Protein AF-A2DQ71-F1 (afdb_monomer_lite)

pLDDT: mean 83.54, std 18.52, range [26.84, 98.5]

Organism: Trichomonas vaginalis (strain ATCC PRA-98 / G3) (NCBI:txid412133)

Radius of gyration: 25.98 Å; chains: 1; bounding box: 72×84×63 Å

Structure (mmCIF, N/CA/C/O backbone):
data_AF-A2DQ71-F1
#
_entry.id   AF-A2DQ71-F1
#
loop_
_atom_site.group_PDB
_atom_site.id
_atom_site.type_symbol
_atom_site.label_atom_id
_atom_site.label_alt_id
_atom_site.label_comp_id
_atom_site.label_asym_id
_atom_site.label_entity_id
_atom_site.label_seq_id
_atom_site.pdbx_PDB_ins_code
_atom_site.Cartn_x
_atom_site.Cartn_y
_atom_site.Cartn_z
_atom_site.occupancy
_atom_site.B_iso_or_equiv
_atom_site.auth_seq_id
_atom_site.auth_comp_id
_atom_site.auth_asym_id
_atom_site.auth_atom_id
_atom_site.pdbx_PDB_model_num
ATOM 1 N N . MET A 1 1 ? -46.429 62.645 13.577 1.00 39.12 1 MET A N 1
ATOM 2 C CA . MET A 1 1 ? -45.684 62.298 12.350 1.00 39.12 1 MET A CA 1
ATOM 3 C C . MET A 1 1 ? -44.388 61.619 12.762 1.00 39.12 1 MET A C 1
ATOM 5 O O . MET A 1 1 ? -43.712 62.127 13.643 1.00 39.12 1 MET A O 1
ATOM 9 N N . LEU A 1 2 ? -44.153 60.437 12.190 1.00 33.44 2 LEU A N 1
ATOM 10 C CA . LEU A 1 2 ? -42.982 59.555 12.296 1.00 33.44 2 LEU A CA 1
ATOM 11 C C . LEU A 1 2 ? -41.623 60.270 12.456 1.00 33.44 2 LEU A C 1
ATOM 13 O O . LEU A 1 2 ? -41.351 61.196 11.702 1.00 33.44 2 LEU A O 1
ATOM 17 N N . SER A 1 3 ? -40.714 59.712 13.268 1.00 30.39 3 SER A N 1
ATOM 18 C CA . SER A 1 3 ? -39.587 58.952 12.696 1.00 30.39 3 SER A CA 1
ATOM 19 C C . SER A 1 3 ? -38.833 58.102 13.731 1.00 30.39 3 SER A C 1
ATOM 21 O O . SER A 1 3 ? -38.643 58.492 14.879 1.00 30.39 3 SER A O 1
ATOM 23 N N . PHE A 1 4 ? -38.451 56.911 13.274 1.00 33.91 4 PHE A N 1
ATOM 24 C CA . PHE A 1 4 ? -37.794 55.797 13.958 1.00 33.91 4 PHE A CA 1
ATOM 25 C C . PHE A 1 4 ? -36.283 56.011 14.111 1.00 33.91 4 PHE A C 1
ATOM 27 O O . PHE A 1 4 ? -35.657 56.501 13.180 1.00 33.91 4 PHE A O 1
ATOM 34 N N . LEU A 1 5 ? -35.696 55.485 15.194 1.00 32.56 5 LEU A N 1
ATOM 35 C CA . LEU A 1 5 ? -34.362 54.859 15.217 1.00 32.56 5 LEU A CA 1
ATOM 36 C C . LEU A 1 5 ? -34.284 53.939 16.453 1.00 32.56 5 LEU A C 1
ATOM 38 O O . LEU A 1 5 ? -34.014 54.383 17.566 1.00 32.56 5 LEU A O 1
ATOM 42 N N . LEU A 1 6 ? -34.564 52.644 16.264 1.00 30.80 6 LEU A N 1
ATOM 43 C CA . LEU A 1 6 ? -34.294 51.605 17.262 1.00 30.80 6 LEU A CA 1
ATOM 44 C C . LEU A 1 6 ? -32.839 51.145 17.090 1.00 30.80 6 LEU A C 1
ATOM 46 O O . LEU A 1 6 ? -32.511 50.479 16.111 1.00 30.80 6 LEU A O 1
ATOM 50 N N . SER A 1 7 ? -31.978 51.476 18.050 1.00 29.69 7 SER A N 1
ATOM 51 C CA . SER A 1 7 ? -30.694 50.803 18.256 1.00 29.69 7 SER A CA 1
ATOM 52 C C . SER A 1 7 ? -30.843 49.893 19.470 1.00 29.69 7 SER A C 1
ATOM 54 O O . SER A 1 7 ? -30.770 50.340 20.612 1.00 29.69 7 SER A O 1
ATOM 56 N N . THR A 1 8 ? -31.126 48.612 19.244 1.00 31.38 8 THR A N 1
ATOM 57 C CA . THR A 1 8 ? -31.101 47.603 20.307 1.00 31.38 8 THR A CA 1
ATOM 58 C C . THR A 1 8 ? -29.713 46.983 20.363 1.00 31.38 8 THR A C 1
ATOM 60 O O . THR A 1 8 ? -29.395 46.060 19.613 1.00 31.38 8 THR A O 1
ATOM 63 N N . ALA A 1 9 ? -28.885 47.486 21.277 1.00 29.27 9 ALA A N 1
ATOM 64 C CA . ALA A 1 9 ? -27.722 46.765 21.767 1.00 29.27 9 ALA A CA 1
ATOM 65 C C . ALA A 1 9 ? -28.210 45.511 22.511 1.00 29.27 9 ALA A C 1
ATOM 67 O O . ALA A 1 9 ? -28.751 45.591 23.614 1.00 29.27 9 ALA A O 1
ATOM 68 N N . ILE A 1 10 ? -28.055 44.342 21.890 1.00 32.28 10 ILE A N 1
ATOM 69 C CA . ILE A 1 10 ? -28.324 43.057 22.534 1.00 32.28 10 ILE A CA 1
ATOM 70 C C . ILE A 1 10 ? -27.209 42.798 23.553 1.00 32.28 10 ILE A C 1
ATOM 72 O O . ILE A 1 10 ? -26.048 42.569 23.207 1.00 32.28 10 ILE A O 1
ATOM 76 N N . MET A 1 11 ? -27.596 42.847 24.826 1.00 27.44 11 MET A N 1
ATOM 77 C CA . MET A 1 11 ? -26.843 42.397 25.993 1.00 27.44 11 MET A CA 1
ATOM 78 C C . MET A 1 11 ? -26.294 40.980 25.745 1.00 27.44 11 MET A C 1
ATOM 80 O O . MET A 1 11 ? -27.054 40.049 25.480 1.00 27.44 11 MET A O 1
ATOM 84 N N . ARG A 1 12 ? -24.970 40.795 25.819 1.00 29.67 12 ARG A N 1
ATOM 85 C CA . ARG A 1 12 ? -24.344 39.463 25.764 1.00 29.67 12 ARG A CA 1
ATOM 86 C C . ARG A 1 12 ? -24.552 38.755 27.109 1.00 29.67 12 ARG A C 1
ATOM 88 O O . ARG A 1 12 ? -24.066 39.272 28.113 1.00 29.67 12 ARG A O 1
ATOM 95 N N . PRO A 1 13 ? -25.178 37.567 27.170 1.00 29.80 13 PRO A N 1
ATOM 96 C CA . PRO A 1 13 ? -25.170 36.789 28.396 1.00 29.80 13 PRO A CA 1
ATOM 97 C C . PRO A 1 13 ? -23.795 36.136 28.590 1.00 29.80 13 PRO A C 1
ATOM 99 O O . PRO A 1 13 ? -23.249 35.488 27.691 1.00 29.80 13 PRO A O 1
ATOM 102 N N . HIS A 1 14 ? -23.238 36.318 29.787 1.00 26.84 14 HIS A N 1
ATOM 103 C CA . HIS A 1 14 ? -22.041 35.637 30.273 1.00 26.84 14 HIS A CA 1
ATOM 104 C C . HIS A 1 14 ? -22.190 34.114 30.132 1.00 26.84 14 HIS A C 1
ATOM 106 O O . HIS A 1 14 ? -23.083 33.505 30.725 1.00 26.84 14 HIS A O 1
ATOM 112 N N . ARG A 1 15 ? -21.292 33.477 29.368 1.00 33.84 15 ARG A N 1
ATOM 113 C CA . ARG A 1 15 ? -21.208 32.013 29.301 1.00 33.84 15 ARG A CA 1
ATOM 114 C C . ARG A 1 15 ? -20.624 31.481 30.608 1.00 33.84 15 ARG A C 1
ATOM 116 O O . ARG A 1 15 ? -19.415 31.511 30.811 1.00 33.84 15 ARG A O 1
ATOM 123 N N . ARG A 1 16 ? -21.495 30.956 31.470 1.00 29.17 16 ARG A N 1
ATOM 124 C CA . ARG A 1 16 ? -21.123 29.962 32.483 1.00 29.17 16 ARG A CA 1
ATOM 125 C C . ARG A 1 16 ? -20.495 28.753 31.781 1.00 29.17 16 ARG A C 1
ATOM 127 O O . ARG A 1 16 ? -20.950 28.367 30.702 1.00 29.17 16 ARG A O 1
ATOM 134 N N . HIS A 1 17 ? -19.464 28.170 32.393 1.00 32.03 17 HIS A N 1
ATOM 135 C CA . HIS A 1 17 ? -18.800 26.936 31.964 1.00 32.03 17 HIS A CA 1
ATOM 136 C C . HIS A 1 17 ? -19.759 25.741 32.069 1.00 32.03 17 HIS A C 1
ATOM 138 O O . HIS A 1 17 ? -19.654 24.903 32.958 1.00 32.03 17 HIS A O 1
ATOM 144 N N . HIS A 1 18 ? -20.733 25.673 31.169 1.00 31.20 18 HIS A N 1
ATOM 145 C CA . HIS A 1 18 ? -21.516 24.469 30.970 1.00 31.20 18 HIS A CA 1
ATOM 146 C C . HIS A 1 18 ? -20.659 23.499 30.164 1.00 31.20 18 HIS A C 1
ATOM 148 O O . HIS A 1 18 ? -20.299 23.782 29.018 1.00 31.20 18 HIS A O 1
ATOM 154 N N . TYR A 1 19 ? -20.339 22.357 30.773 1.00 33.22 19 TYR A N 1
ATOM 155 C CA . TYR A 1 19 ? -19.978 21.149 30.046 1.00 33.22 19 TYR A CA 1
ATOM 156 C C . TYR A 1 19 ? -21.095 20.914 29.027 1.00 33.22 19 TYR A C 1
ATOM 158 O O . TYR A 1 19 ? -22.205 20.525 29.390 1.00 33.22 19 TYR A O 1
ATOM 166 N N . ARG A 1 20 ? -20.847 21.250 27.757 1.00 38.09 20 ARG A N 1
ATOM 167 C CA . ARG A 1 20 ? -21.748 20.861 26.677 1.00 38.09 20 ARG A CA 1
ATOM 168 C C . ARG A 1 20 ? -21.654 19.346 26.594 1.00 38.09 20 ARG A C 1
ATOM 170 O O . ARG A 1 20 ? -20.679 18.822 26.069 1.00 38.09 20 ARG A O 1
ATOM 177 N N . VAL A 1 21 ? -22.650 18.661 27.144 1.00 33.59 21 VAL A N 1
ATOM 178 C CA . VAL A 1 21 ? -22.962 17.295 26.737 1.00 33.59 21 VAL A CA 1
ATOM 179 C C . VAL A 1 21 ? -23.299 17.409 25.254 1.00 33.59 21 VAL A C 1
ATOM 181 O O . VAL A 1 21 ? -24.280 18.054 24.882 1.00 33.59 21 VAL A O 1
ATOM 184 N N . PHE A 1 22 ? -22.387 16.942 24.404 1.00 44.88 22 PHE A N 1
ATOM 185 C CA . PHE A 1 22 ? -22.613 16.933 22.966 1.00 44.88 22 PHE A CA 1
ATOM 186 C C . PHE A 1 22 ? -23.709 15.898 22.697 1.00 44.88 22 PHE A C 1
ATOM 188 O O . PHE A 1 22 ? -23.613 14.798 23.243 1.00 44.88 22 PHE A O 1
ATOM 195 N N . PRO A 1 23 ? -24.752 16.232 21.917 1.00 40.78 23 PRO A N 1
ATOM 196 C CA . PRO A 1 23 ? -25.691 15.225 21.462 1.00 40.78 23 PRO A CA 1
ATOM 197 C C . PRO A 1 23 ? -24.882 14.201 20.671 1.00 40.78 23 PRO A C 1
ATOM 199 O O . PRO A 1 23 ? -24.197 14.581 19.726 1.00 40.78 23 PRO A O 1
ATOM 202 N N . GLU A 1 24 ? -24.903 12.971 21.180 1.00 45.59 24 GLU A N 1
ATOM 203 C CA . GLU A 1 24 ? -24.586 11.697 20.539 1.00 45.59 24 GLU A CA 1
ATOM 204 C C . GLU A 1 24 ? -23.447 11.757 19.519 1.00 45.59 24 GLU A C 1
ATOM 206 O O . GLU A 1 24 ? -23.593 12.255 18.408 1.00 45.59 24 GLU A O 1
ATOM 211 N N . ALA A 1 25 ? -22.296 11.186 19.872 1.00 53.69 25 ALA A N 1
ATOM 212 C CA . ALA A 1 25 ? -21.174 11.018 18.958 1.00 53.69 25 ALA A CA 1
ATOM 213 C C . ALA A 1 25 ? -21.481 9.999 17.839 1.00 53.69 25 ALA A C 1
ATOM 215 O O . ALA A 1 25 ? -20.686 9.097 17.653 1.00 53.69 25 ALA A O 1
ATOM 216 N N . ASN A 1 26 ? -22.624 10.088 17.142 1.00 60.91 26 ASN A N 1
ATOM 217 C CA . ASN A 1 26 ? -23.024 9.395 15.908 1.00 60.91 26 ASN A CA 1
ATOM 218 C C . ASN A 1 26 ? -22.342 8.027 15.663 1.00 60.91 26 ASN A C 1
ATOM 220 O O . ASN A 1 26 ? -21.722 7.817 14.619 1.00 60.91 26 ASN A O 1
ATOM 224 N N . GLY A 1 27 ? -22.393 7.112 16.640 1.00 64.75 27 GLY A N 1
ATOM 225 C CA . GLY A 1 27 ? -21.776 5.777 16.554 1.00 64.75 27 GLY A CA 1
ATOM 226 C C . GLY A 1 27 ? -20.236 5.729 16.478 1.00 64.75 27 GLY A C 1
ATOM 227 O O . GLY A 1 27 ? -19.677 4.668 16.209 1.00 64.75 27 GLY A O 1
ATOM 228 N N . ALA A 1 28 ? -19.539 6.841 16.706 1.00 74.81 28 ALA A N 1
ATOM 229 C CA . ALA A 1 28 ? -18.086 6.943 16.700 1.00 74.81 28 ALA A CA 1
ATOM 230 C C . ALA A 1 28 ? -17.446 6.085 17.789 1.00 74.81 28 ALA A C 1
ATOM 232 O O . ALA A 1 28 ? -17.955 5.950 18.902 1.00 74.81 28 ALA A O 1
ATOM 233 N N . SER A 1 29 ? -16.259 5.573 17.484 1.00 78.25 29 SER A N 1
ATOM 234 C CA . SER A 1 29 ? -15.394 4.929 18.466 1.00 78.25 29 SER A CA 1
ATOM 235 C C . SER A 1 29 ? -14.025 5.603 18.511 1.00 78.25 29 SER A C 1
ATOM 237 O O . SER A 1 29 ? -13.548 6.166 17.528 1.00 78.25 29 SER A O 1
ATOM 239 N N . ALA A 1 30 ? -13.384 5.551 19.669 1.00 84.19 30 ALA A N 1
ATOM 240 C CA . ALA A 1 30 ? -11.994 5.929 19.837 1.00 84.19 30 ALA A CA 1
ATOM 241 C C . ALA A 1 30 ? -11.146 4.673 19.667 1.00 84.19 30 ALA A C 1
ATOM 243 O O . ALA A 1 30 ? -11.281 3.742 20.459 1.00 84.19 30 ALA A O 1
ATOM 244 N N . VAL A 1 31 ? -10.293 4.632 18.641 1.00 77.31 31 VAL A N 1
ATOM 245 C CA . VAL A 1 31 ? -9.343 3.526 18.437 1.00 77.31 31 VAL A CA 1
ATOM 246 C C . VAL A 1 31 ? -7.994 3.899 19.024 1.00 77.31 31 VAL A C 1
ATOM 248 O O . VAL A 1 31 ? -7.440 4.941 18.675 1.00 77.31 31 VAL A O 1
ATOM 251 N N . CYS A 1 32 ? -7.445 3.030 19.868 1.00 75.69 32 CYS A N 1
ATOM 252 C CA . CYS A 1 32 ? -6.123 3.211 20.454 1.00 75.69 32 CYS A CA 1
ATOM 253 C C . CYS A 1 32 ? -5.020 3.204 19.386 1.00 75.69 32 CYS A C 1
ATOM 255 O O . CYS A 1 32 ? -4.922 2.274 18.582 1.00 75.69 32 CYS A O 1
ATOM 257 N N . THR A 1 33 ? -4.166 4.227 19.405 1.00 72.56 33 THR A N 1
ATOM 258 C CA . THR A 1 33 ? -2.992 4.366 18.525 1.00 72.56 33 THR A CA 1
ATOM 259 C C . THR A 1 33 ? -1.668 4.158 19.265 1.00 72.56 33 THR A C 1
ATOM 261 O O . THR A 1 33 ? -0.629 4.009 18.628 1.00 72.56 33 THR A O 1
ATOM 264 N N . SER A 1 34 ? -1.695 4.103 20.600 1.00 79.19 34 SER A N 1
ATOM 265 C CA . SER A 1 34 ? -0.529 3.823 21.444 1.00 79.19 34 SER A CA 1
ATOM 266 C C . SER A 1 34 ? -0.155 2.340 21.397 1.00 79.19 34 SER A C 1
ATOM 268 O O . SER A 1 34 ? -0.978 1.481 21.716 1.00 79.19 34 SER A O 1
ATOM 270 N N . SER A 1 35 ? 1.100 2.025 21.062 1.00 68.50 35 SER A N 1
ATOM 271 C CA . SER A 1 35 ? 1.617 0.646 21.042 1.00 68.50 35 SER A CA 1
ATOM 272 C C . SER A 1 35 ? 1.559 -0.039 22.411 1.00 68.50 35 SER A C 1
ATOM 274 O O . SER A 1 35 ? 1.432 -1.256 22.483 1.00 68.50 35 SER A O 1
ATOM 276 N N . ASN A 1 36 ? 1.608 0.743 23.493 1.00 81.25 36 ASN A N 1
ATOM 277 C CA . ASN A 1 36 ? 1.550 0.252 24.872 1.00 81.25 36 ASN A CA 1
ATOM 278 C C . ASN A 1 36 ? 0.113 0.197 25.420 1.00 81.25 36 ASN A C 1
ATOM 280 O O . ASN A 1 36 ? -0.088 -0.052 26.607 1.00 81.25 36 ASN A O 1
ATOM 284 N N . GLY A 1 37 ? -0.887 0.467 24.576 1.00 79.06 37 GLY A N 1
ATOM 285 C CA . GLY A 1 37 ? -2.259 0.683 25.009 1.00 79.06 37 GLY A CA 1
ATOM 286 C C . GLY A 1 37 ? -2.463 2.043 25.681 1.00 79.06 37 GLY A C 1
ATOM 287 O O . GLY A 1 37 ? -1.555 2.878 25.768 1.00 79.06 37 GLY A O 1
ATOM 288 N N . ILE A 1 38 ? -3.692 2.280 26.129 1.00 93.31 38 ILE A N 1
ATOM 289 C CA . ILE A 1 38 ? -4.101 3.499 26.825 1.00 93.31 38 ILE A CA 1
ATOM 290 C C . ILE A 1 38 ? -5.036 3.158 27.986 1.00 93.31 38 ILE A C 1
ATOM 292 O O . ILE A 1 38 ? -5.916 2.304 27.870 1.00 93.31 38 ILE A O 1
ATOM 296 N N . ASN A 1 39 ? -4.864 3.862 29.103 1.00 96.56 39 ASN A N 1
ATOM 297 C CA . ASN A 1 39 ? -5.755 3.759 30.251 1.00 96.56 39 ASN A CA 1
ATOM 298 C C . ASN A 1 39 ? -7.104 4.434 29.971 1.00 96.56 39 ASN A C 1
ATOM 300 O O . ASN A 1 39 ? -7.155 5.564 29.479 1.00 96.56 39 ASN A O 1
ATOM 304 N N . ILE A 1 40 ? -8.179 3.771 30.388 1.00 96.38 40 ILE A N 1
ATOM 305 C CA . ILE A 1 40 ? -9.513 4.348 30.535 1.00 96.38 40 ILE A CA 1
ATOM 306 C C . ILE A 1 40 ? -9.666 4.781 31.991 1.00 96.38 40 ILE A C 1
ATOM 308 O O . ILE A 1 40 ? -9.522 3.970 32.907 1.00 96.38 40 ILE A O 1
ATOM 312 N N . ARG A 1 41 ? -9.924 6.067 32.220 1.00 98.00 41 ARG A N 1
ATOM 313 C CA . ARG A 1 41 ? -9.985 6.679 33.556 1.00 98.00 41 ARG A CA 1
ATOM 314 C C . ARG A 1 41 ? -11.407 7.048 33.953 1.00 98.00 41 ARG A C 1
ATOM 316 O O . ARG A 1 41 ? -12.257 7.234 33.092 1.00 98.00 41 ARG A O 1
ATOM 323 N N . ASN A 1 42 ? -11.661 7.202 35.249 1.00 95.88 42 ASN A N 1
ATOM 324 C CA . ASN A 1 42 ? -12.967 7.616 35.780 1.00 95.88 42 ASN A CA 1
ATOM 325 C C . ASN A 1 42 ? -13.203 9.141 35.762 1.00 95.88 42 ASN A C 1
ATOM 327 O O . ASN A 1 42 ? -14.226 9.613 36.249 1.00 95.88 42 ASN A O 1
ATOM 331 N N . GLY A 1 43 ? -12.276 9.909 35.185 1.00 95.25 43 GLY A N 1
ATOM 332 C CA . GLY A 1 43 ? -12.404 11.345 34.953 1.00 95.25 43 GLY A CA 1
ATOM 333 C C . GLY A 1 43 ? -11.356 11.855 33.952 1.00 95.25 43 GLY A C 1
ATOM 334 O O . GLY A 1 43 ? -10.382 11.145 33.680 1.00 95.25 43 GLY A O 1
ATOM 335 N N . PRO A 1 44 ? -11.542 13.064 33.390 1.00 95.62 44 PRO A N 1
ATOM 336 C CA . PRO A 1 44 ? -10.694 13.640 32.345 1.00 95.62 44 PRO A CA 1
ATOM 337 C C . PRO A 1 44 ? -9.402 14.264 32.913 1.00 95.62 44 PRO A C 1
ATOM 339 O O . PRO A 1 44 ? -9.110 15.441 32.704 1.00 95.62 44 PRO A O 1
ATOM 342 N N . SER A 1 45 ? -8.627 13.482 33.666 1.00 94.88 45 SER A N 1
ATOM 343 C CA . SER A 1 45 ? -7.310 13.868 34.188 1.00 94.88 45 SER A CA 1
ATOM 344 C C . SER A 1 45 ? -6.410 12.649 34.360 1.00 94.88 45 SER A C 1
ATOM 346 O O . SER A 1 45 ? -6.868 11.545 34.655 1.00 94.88 45 SER A O 1
ATOM 348 N N . THR A 1 46 ? -5.096 12.843 34.261 1.00 91.94 46 THR A N 1
ATOM 349 C CA . THR A 1 46 ? -4.103 11.803 34.568 1.00 91.94 46 THR A CA 1
ATOM 350 C C . THR A 1 46 ? -4.076 11.420 36.049 1.00 91.94 46 THR A C 1
ATOM 352 O O . THR A 1 46 ? -3.612 10.327 36.374 1.00 91.94 46 THR A O 1
ATOM 355 N N . SER A 1 47 ? -4.608 12.272 36.930 1.00 94.25 47 SER A N 1
ATOM 356 C CA . SER A 1 47 ? -4.759 12.006 38.365 1.00 94.25 47 SER A CA 1
ATOM 357 C C . SER A 1 47 ? -6.011 11.196 38.721 1.00 94.25 47 SER A C 1
ATOM 359 O O . SER A 1 47 ? -6.114 10.701 39.840 1.00 94.25 47 SER A O 1
ATOM 361 N N . ASN A 1 48 ? -6.964 11.040 37.796 1.00 95.94 48 ASN A N 1
ATOM 362 C CA . ASN A 1 48 ? -8.163 10.238 38.025 1.00 95.94 48 ASN A CA 1
ATOM 363 C C . ASN A 1 48 ? -7.851 8.733 38.043 1.00 95.94 48 ASN A C 1
ATOM 365 O O . ASN A 1 48 ? -6.926 8.261 37.373 1.00 95.94 48 ASN A O 1
ATOM 369 N N . GLY A 1 49 ? -8.665 7.976 38.783 1.00 95.00 49 GLY A N 1
ATOM 370 C CA . GLY A 1 49 ? -8.531 6.526 38.918 1.00 95.00 49 GLY A CA 1
ATOM 371 C C . GLY A 1 49 ? -8.675 5.797 37.582 1.00 95.00 49 GLY A C 1
ATOM 372 O O . GLY A 1 49 ? -9.369 6.261 36.676 1.00 95.00 49 GLY A O 1
ATOM 373 N N . ILE A 1 50 ? -8.008 4.651 37.455 1.00 97.06 50 ILE A N 1
ATOM 374 C CA . ILE A 1 50 ? -8.015 3.819 36.247 1.00 97.06 50 ILE A CA 1
ATOM 375 C C . ILE A 1 50 ? -9.159 2.803 36.354 1.00 97.06 50 ILE A C 1
ATOM 377 O O . ILE A 1 50 ? -9.209 2.032 37.307 1.00 97.06 50 ILE A O 1
ATOM 381 N N . LEU A 1 51 ? -10.065 2.806 35.376 1.00 90.06 51 LEU A N 1
ATOM 382 C CA . LEU A 1 51 ? -11.143 1.818 35.221 1.00 90.06 51 LEU A CA 1
ATOM 383 C C . LEU A 1 51 ? -10.676 0.573 34.456 1.00 90.06 51 LEU A C 1
ATOM 385 O O . LEU A 1 51 ? -11.242 -0.506 34.600 1.00 90.06 51 LEU A O 1
ATOM 389 N N . GLY A 1 52 ? -9.661 0.731 33.609 1.00 92.81 52 GLY A N 1
ATOM 390 C CA . GLY A 1 52 ? -9.079 -0.333 32.801 1.00 92.81 52 GLY A CA 1
ATOM 391 C C . GLY A 1 52 ? -8.153 0.233 31.734 1.00 92.81 52 GLY A C 1
ATOM 392 O O . GLY A 1 52 ? -7.746 1.394 31.806 1.00 92.81 52 GLY A O 1
ATOM 393 N N . ALA A 1 53 ? -7.839 -0.571 30.726 1.00 90.75 53 ALA A N 1
ATOM 394 C CA . ALA A 1 53 ? -7.031 -0.153 29.592 1.00 90.75 53 ALA A CA 1
ATOM 395 C C . ALA A 1 53 ? -7.503 -0.845 28.314 1.00 90.75 53 ALA A C 1
ATOM 397 O O . ALA A 1 53 ? -8.048 -1.948 28.358 1.00 90.75 53 ALA A O 1
ATOM 398 N N . ILE A 1 54 ? -7.260 -0.201 27.178 1.00 75.12 54 ILE A N 1
ATOM 399 C CA . ILE A 1 54 ? -7.445 -0.797 25.855 1.00 75.12 54 ILE A CA 1
ATOM 400 C C . ILE A 1 54 ? -6.090 -0.888 25.155 1.00 75.12 54 ILE A C 1
ATOM 402 O O . ILE A 1 54 ? -5.270 0.026 25.249 1.00 75.12 54 ILE A O 1
ATOM 406 N N . GLY A 1 55 ? -5.839 -2.014 24.488 1.00 64.75 55 GLY A N 1
ATOM 407 C CA . GLY A 1 55 ? -4.617 -2.233 23.714 1.00 64.75 55 GLY A CA 1
ATOM 408 C C . GLY A 1 55 ? -4.641 -1.508 22.368 1.00 64.75 55 GLY A C 1
ATOM 409 O O . GLY A 1 55 ? -5.693 -1.049 21.921 1.00 64.75 55 GLY A O 1
ATOM 410 N N . TYR A 1 56 ? -3.488 -1.442 21.700 1.00 68.94 56 TYR A N 1
ATOM 411 C CA . TYR A 1 56 ? -3.373 -0.898 20.344 1.00 68.94 56 TYR A CA 1
ATOM 412 C C . TYR A 1 56 ? -4.431 -1.495 19.401 1.00 68.94 56 TYR A C 1
ATOM 414 O O . TYR A 1 56 ? -4.629 -2.710 19.362 1.00 68.94 56 TYR A O 1
ATOM 422 N N . GLY A 1 57 ? -5.114 -0.642 18.636 1.00 53.38 57 GLY A N 1
ATOM 423 C CA . GLY A 1 57 ? -6.143 -1.052 17.680 1.00 53.38 57 GLY A CA 1
ATOM 424 C C . GLY A 1 57 ? -7.498 -1.427 18.292 1.00 53.38 57 GLY A C 1
ATOM 425 O O . GLY A 1 57 ? -8.484 -1.452 17.557 1.00 53.38 57 GLY A O 1
ATOM 426 N N . ALA A 1 58 ? -7.589 -1.658 19.606 1.00 57.19 58 ALA A N 1
ATOM 427 C CA . ALA A 1 58 ? -8.873 -1.822 20.280 1.00 57.19 58 ALA A CA 1
ATOM 428 C C . ALA A 1 58 ? -9.638 -0.491 20.307 1.00 57.19 58 ALA A C 1
ATOM 430 O O . ALA A 1 58 ? -9.037 0.591 20.307 1.00 57.19 58 ALA A O 1
ATOM 431 N N . CYS A 1 59 ? -10.967 -0.576 20.333 1.00 73.69 59 CYS A N 1
ATOM 432 C CA . CYS A 1 59 ? -11.837 0.587 20.271 1.00 73.69 59 CYS A CA 1
ATOM 433 C C . CYS A 1 59 ? -12.880 0.613 21.384 1.00 73.69 59 CYS A C 1
ATOM 435 O O . CYS A 1 59 ? -13.312 -0.429 21.875 1.00 73.69 59 CYS A O 1
ATOM 437 N N . VAL A 1 60 ? -13.306 1.820 21.745 1.00 78.94 60 VAL A N 1
ATOM 438 C CA . VAL A 1 60 ? -14.395 2.066 22.698 1.00 78.94 60 VAL A CA 1
ATOM 439 C C . VAL A 1 60 ? -15.363 3.101 22.126 1.00 78.94 60 VAL A C 1
ATOM 441 O O . VAL A 1 60 ? -14.893 4.074 21.530 1.00 78.94 60 VAL A O 1
ATOM 444 N N . PRO A 1 61 ? -16.688 2.938 22.293 1.00 81.06 61 PRO A N 1
ATOM 445 C CA . PRO A 1 61 ? -17.660 3.922 21.830 1.00 81.06 61 PRO A CA 1
ATOM 446 C C . PRO A 1 61 ? -17.415 5.285 22.470 1.00 81.06 61 PRO A C 1
ATOM 448 O O . PRO A 1 61 ? -17.277 5.379 23.691 1.00 81.06 61 PRO A O 1
ATOM 451 N N . VAL A 1 62 ? -17.384 6.341 21.663 1.00 86.12 62 VAL A N 1
ATOM 452 C CA . VAL A 1 62 ? -17.327 7.721 22.151 1.00 86.12 62 VAL A CA 1
ATOM 453 C C . VAL A 1 62 ? -18.739 8.148 22.524 1.00 86.12 62 VAL A C 1
ATOM 455 O O . VAL A 1 62 ? -19.692 7.900 21.793 1.00 86.12 62 VAL A O 1
ATOM 458 N N . THR A 1 63 ? -18.881 8.796 23.672 1.00 83.19 63 THR A N 1
ATOM 459 C CA . THR A 1 63 ? -20.162 9.318 24.171 1.00 83.19 63 THR A CA 1
ATOM 460 C C . THR A 1 63 ? -20.128 10.826 24.398 1.00 83.19 63 THR A C 1
ATOM 462 O O . THR A 1 63 ? -21.172 11.446 24.573 1.00 83.19 63 THR A O 1
ATOM 465 N N . GLY A 1 64 ? -18.944 11.443 24.350 1.00 87.12 64 GLY A N 1
ATOM 466 C CA . GLY A 1 64 ? -18.776 12.880 24.529 1.00 87.12 64 GLY A CA 1
ATOM 467 C C . GLY A 1 64 ? -17.309 13.287 24.617 1.00 87.12 64 GLY A C 1
ATOM 468 O O . GLY A 1 64 ? -16.410 12.534 24.245 1.00 87.12 64 GLY A O 1
ATOM 469 N N . ARG A 1 65 ? -17.051 14.488 25.138 1.00 89.44 65 ARG A N 1
ATOM 470 C CA . ARG A 1 65 ? -15.696 14.998 25.395 1.00 89.44 65 ARG A CA 1
ATOM 471 C C . ARG A 1 65 ? -15.669 15.936 26.593 1.00 89.44 65 ARG A C 1
ATOM 473 O O . ARG A 1 65 ? -16.668 16.582 26.908 1.00 89.44 65 ARG A O 1
ATOM 480 N N . SER A 1 66 ? -14.502 16.062 27.208 1.00 90.69 66 SER A N 1
ATOM 481 C CA . SER A 1 66 ? -14.229 17.033 28.260 1.00 90.69 66 SER A CA 1
ATOM 482 C C . SER A 1 66 ? -12.788 17.522 28.154 1.00 90.69 66 SER A C 1
ATOM 484 O O . SER A 1 66 ? -11.851 16.746 28.322 1.00 90.69 66 SER A O 1
ATOM 486 N N . GLY A 1 67 ? -12.613 18.808 27.836 1.00 90.06 67 GLY A N 1
ATOM 487 C CA . GLY A 1 67 ? -11.295 19.354 27.509 1.00 90.06 67 GLY A CA 1
ATOM 488 C C . GLY A 1 67 ? -10.638 18.540 26.394 1.00 90.06 67 GLY A C 1
ATOM 489 O O . GLY A 1 67 ? -11.244 18.318 25.345 1.00 90.06 67 GLY A O 1
ATOM 490 N N . ASP A 1 68 ? -9.439 18.040 26.673 1.00 94.12 68 ASP A N 1
ATOM 491 C CA . ASP A 1 68 ? -8.622 17.274 25.726 1.00 94.12 68 ASP A CA 1
ATOM 492 C C . ASP A 1 68 ? -8.864 15.750 25.823 1.00 94.12 68 ASP A C 1
ATOM 494 O O . ASP A 1 68 ? -8.089 14.943 25.299 1.00 94.12 68 ASP A O 1
ATOM 498 N N . TRP A 1 69 ? -9.934 15.340 26.513 1.00 95.25 69 TRP A N 1
ATOM 499 C CA . TRP A 1 69 ? -10.298 13.944 26.754 1.00 95.25 69 TRP A CA 1
ATOM 500 C C . TRP A 1 69 ? -11.581 13.567 26.025 1.00 95.25 69 TRP A C 1
ATOM 502 O O . TRP A 1 69 ? -12.561 14.318 26.021 1.00 95.25 69 TRP A O 1
ATOM 512 N N . TRP A 1 70 ? -11.606 12.355 25.482 1.00 94.75 70 TRP A N 1
ATOM 513 C CA . TRP A 1 70 ? -12.832 11.726 25.010 1.00 94.75 70 TRP A CA 1
ATOM 514 C C . TRP A 1 70 ? -13.539 11.049 26.174 1.00 94.75 70 TRP A C 1
ATOM 516 O O . TRP A 1 70 ? -12.916 10.315 26.939 1.00 94.75 70 TRP A O 1
ATOM 526 N N . GLN A 1 71 ? -14.840 11.291 26.294 1.00 94.12 71 GLN A N 1
ATOM 527 C CA . GLN A 1 71 ? -15.722 10.498 27.139 1.00 94.12 71 GLN A CA 1
ATOM 528 C C . GLN A 1 71 ? -16.155 9.271 26.333 1.00 94.12 71 GLN A C 1
ATOM 530 O O . GLN A 1 71 ? -16.534 9.398 2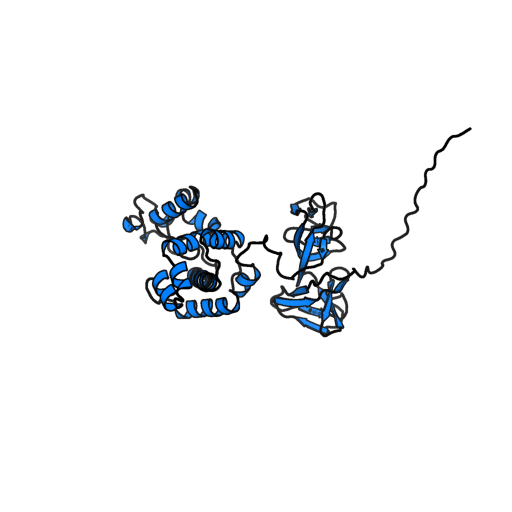5.165 1.00 94.12 71 GLN A O 1
ATOM 535 N N . VAL A 1 72 ? -16.069 8.090 26.936 1.00 91.31 72 VAL A N 1
ATOM 536 C CA . VAL A 1 72 ? -16.291 6.801 26.274 1.00 91.31 72 VAL A CA 1
ATOM 537 C C . VAL A 1 72 ? -17.185 5.892 27.113 1.00 91.31 72 VAL A C 1
ATOM 539 O O . VAL A 1 72 ? -17.252 6.032 28.335 1.00 91.31 72 VAL A O 1
ATOM 542 N N . SER A 1 73 ? -17.855 4.939 26.469 1.00 84.88 73 SER A N 1
ATOM 543 C CA . SER A 1 73 ? -18.508 3.822 27.156 1.00 84.88 73 SER A CA 1
ATOM 544 C C . SER A 1 73 ? -17.521 2.664 27.292 1.00 84.88 73 SER A C 1
ATOM 546 O O . SER A 1 73 ? -17.018 2.150 26.294 1.00 84.88 73 SER A O 1
ATOM 548 N N . TYR A 1 74 ? -17.220 2.256 28.521 1.00 84.50 74 TYR A N 1
ATOM 549 C CA . TYR A 1 74 ? -16.298 1.160 28.811 1.00 84.50 74 TYR A CA 1
ATOM 550 C C . TYR A 1 74 ? -16.922 0.234 29.852 1.00 84.50 74 TYR A C 1
ATOM 552 O O . TYR A 1 74 ? -17.212 0.660 30.968 1.00 84.50 74 TYR A O 1
ATOM 560 N N . ASN A 1 75 ? -17.170 -1.025 29.475 1.00 81.62 75 ASN A N 1
ATOM 561 C CA . ASN A 1 75 ? -17.844 -2.025 30.316 1.00 81.62 75 ASN A CA 1
ATOM 562 C C . ASN A 1 75 ? -19.163 -1.519 30.939 1.00 81.62 75 ASN A C 1
ATOM 564 O O . ASN A 1 75 ? -19.450 -1.770 32.107 1.00 81.62 75 ASN A O 1
ATOM 568 N N . GLY A 1 76 ? -19.950 -0.758 30.170 1.00 79.88 76 GLY A N 1
ATOM 569 C CA . GLY A 1 76 ? -21.225 -0.189 30.621 1.00 79.88 76 GLY A CA 1
ATOM 570 C C . GLY A 1 76 ? -21.107 1.036 31.539 1.00 79.88 76 GLY A C 1
ATOM 571 O O . GLY A 1 76 ? -22.131 1.553 31.976 1.00 79.88 76 GLY A O 1
ATOM 572 N N . GLN A 1 77 ? -19.895 1.526 31.817 1.00 87.56 77 GLN A N 1
ATOM 573 C CA . GLN A 1 77 ? -19.650 2.727 32.620 1.00 87.56 77 GLN A CA 1
ATOM 574 C C . GLN A 1 77 ? -19.088 3.872 31.771 1.00 87.56 77 GLN A C 1
ATOM 576 O O . GLN A 1 77 ? -18.511 3.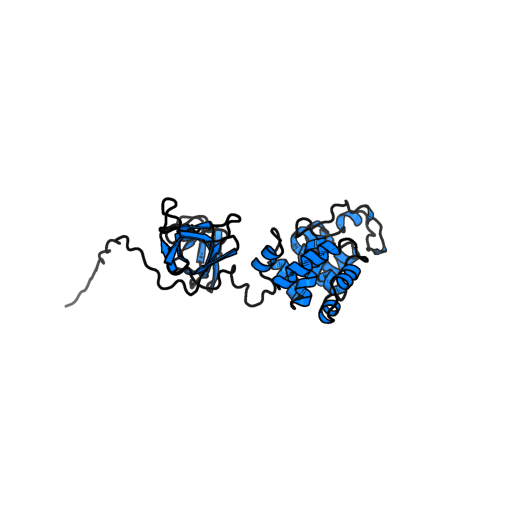664 30.702 1.00 87.56 77 GLN A O 1
ATOM 581 N N . THR A 1 78 ? -19.226 5.098 32.279 1.00 92.88 78 THR A N 1
ATOM 582 C CA . THR A 1 78 ? -18.572 6.277 31.701 1.00 92.88 78 THR A CA 1
ATOM 583 C C . THR A 1 78 ? -17.084 6.262 32.041 1.00 92.88 78 THR A C 1
ATOM 585 O O . THR A 1 78 ? -16.711 6.356 33.210 1.00 92.88 78 THR A O 1
ATOM 588 N N . GLY A 1 79 ? -16.241 6.200 31.013 1.00 95.62 79 GLY A N 1
ATOM 589 C CA . GLY A 1 79 ? -14.794 6.347 31.115 1.00 95.62 79 GLY A CA 1
ATOM 590 C C . GLY A 1 79 ? -14.271 7.537 30.315 1.00 95.62 79 GLY A C 1
ATOM 591 O O . GLY A 1 79 ? -14.999 8.160 29.544 1.00 95.62 79 GLY A O 1
ATOM 592 N N . TYR A 1 80 ? -12.986 7.837 30.488 1.00 97.06 80 TYR A N 1
ATOM 593 C CA . TYR A 1 80 ? -12.289 8.914 29.794 1.00 97.06 80 TYR A CA 1
ATOM 594 C C . TYR A 1 80 ? -10.939 8.440 29.271 1.00 97.06 80 TYR A C 1
ATOM 596 O O . TYR A 1 80 ? -10.176 7.798 29.996 1.00 97.06 80 TYR A O 1
ATOM 604 N N . CYS A 1 81 ? -10.626 8.777 28.023 1.00 95.88 81 CYS A N 1
ATOM 605 C CA . CYS A 1 81 ? -9.358 8.447 27.384 1.00 95.88 81 CYS A CA 1
ATOM 606 C C . CYS A 1 81 ? -8.738 9.711 26.758 1.00 95.88 81 CYS A C 1
ATOM 608 O O . CYS A 1 81 ? -9.450 10.589 26.263 1.00 95.88 81 CYS A O 1
ATOM 610 N N . TYR A 1 82 ? -7.416 9.866 26.864 1.00 96.25 82 TYR A N 1
ATOM 611 C CA . TYR A 1 82 ? -6.744 11.093 26.426 1.00 96.25 82 TYR A CA 1
ATOM 612 C C . TYR A 1 82 ? -6.647 11.140 24.899 1.00 96.25 82 TYR A C 1
ATOM 614 O O . TYR A 1 82 ? -6.242 10.151 24.282 1.00 96.25 82 TYR A O 1
ATOM 622 N N . SER A 1 83 ? -7.018 12.274 24.294 1.00 92.69 83 SER A N 1
ATOM 623 C CA . SER A 1 83 ? -7.214 12.358 22.840 1.00 92.69 83 SER A CA 1
ATOM 624 C C . SER A 1 83 ? -5.966 12.041 22.018 1.00 92.69 83 SER A C 1
ATOM 626 O O . SER A 1 83 ? -6.109 11.428 20.970 1.00 92.69 83 SER A O 1
ATOM 628 N N . GLU A 1 84 ? -4.762 12.360 22.507 1.00 92.94 84 GLU A N 1
ATOM 629 C CA . GLU A 1 84 ? -3.508 12.148 21.760 1.00 92.94 84 GLU A CA 1
ATOM 630 C C . GLU A 1 84 ? -3.144 10.676 21.505 1.00 92.94 84 GLU A C 1
ATOM 632 O O . GLU A 1 84 ? -2.332 10.378 20.629 1.00 92.94 84 GLU A O 1
ATOM 637 N N . TYR A 1 85 ? -3.738 9.747 22.254 1.00 90.00 85 TYR A N 1
ATOM 638 C CA . TYR A 1 85 ? -3.439 8.311 22.174 1.00 90.00 85 TYR A CA 1
ATOM 639 C C . TYR A 1 85 ? -4.554 7.501 21.506 1.00 90.00 85 TYR A C 1
ATOM 641 O O . TYR A 1 85 ? -4.539 6.263 21.527 1.00 90.00 85 TYR A O 1
ATOM 649 N N . VAL A 1 86 ? -5.534 8.193 20.929 1.00 88.75 86 VAL A N 1
ATOM 650 C CA . VAL A 1 86 ? -6.609 7.595 20.148 1.00 88.75 86 VAL A CA 1
ATOM 651 C C . VAL A 1 86 ? -6.822 8.376 18.858 1.00 88.75 86 VAL A C 1
ATOM 653 O O . VAL A 1 86 ? -6.422 9.529 18.724 1.00 88.75 86 VAL A O 1
ATOM 656 N N . ARG A 1 87 ? -7.490 7.754 17.893 1.00 87.31 87 ARG A N 1
ATOM 657 C CA . ARG A 1 87 ? -8.096 8.463 16.764 1.00 87.31 87 ARG A CA 1
ATOM 658 C C . ARG A 1 87 ? -9.610 8.343 16.847 1.00 87.31 87 ARG A C 1
ATOM 660 O O . ARG A 1 87 ? -10.121 7.274 17.190 1.00 87.31 87 ARG A O 1
ATOM 667 N N . VAL A 1 88 ? -10.301 9.439 16.552 1.00 86.94 88 VAL A N 1
ATOM 668 C CA . VAL A 1 88 ? -11.766 9.512 16.508 1.00 86.94 88 VAL A CA 1
ATOM 669 C C . VAL A 1 88 ? -12.191 10.090 15.155 1.00 86.94 88 VAL A C 1
ATOM 671 O O . VAL A 1 88 ? -11.633 11.105 14.731 1.00 86.94 88 VAL A O 1
ATOM 674 N N . PRO A 1 89 ? -13.152 9.478 14.452 1.00 80.50 89 PRO A N 1
ATOM 675 C CA . PRO A 1 89 ? -13.576 9.929 13.135 1.00 80.50 89 PRO A CA 1
ATOM 676 C C . PRO A 1 89 ? -14.441 11.189 13.220 1.00 80.50 89 PRO A C 1
ATOM 678 O O . PRO A 1 89 ? -15.198 11.401 14.174 1.00 80.50 89 PRO A O 1
ATOM 681 N N . GLY A 1 90 ? -14.343 12.022 12.187 1.00 84.19 90 GLY A N 1
ATOM 682 C CA . GLY A 1 90 ? -15.227 13.164 12.001 1.00 84.19 90 GLY A CA 1
ATOM 683 C C . GLY A 1 90 ? -15.518 13.444 10.532 1.00 84.19 90 GLY A C 1
ATOM 684 O O . GLY A 1 90 ? -14.783 13.010 9.645 1.00 84.19 90 GLY A O 1
ATOM 685 N N . THR A 1 91 ? -16.589 14.192 10.282 1.00 82.44 91 THR A N 1
ATOM 686 C CA . THR A 1 91 ? -16.983 14.659 8.944 1.00 82.44 91 THR A CA 1
ATOM 687 C C . THR A 1 91 ? -17.102 16.176 8.936 1.00 82.44 91 THR A C 1
ATOM 689 O O . THR A 1 91 ? -17.696 16.761 9.844 1.00 82.44 91 THR A O 1
ATOM 692 N N . VAL A 1 92 ? -16.521 16.814 7.923 1.00 83.75 92 VAL A N 1
ATOM 693 C CA . VAL A 1 92 ? -16.542 18.265 7.735 1.00 83.75 92 VAL A CA 1
ATOM 694 C C . VAL A 1 92 ? -17.913 18.702 7.230 1.00 83.75 92 VAL A C 1
ATOM 696 O O . VAL A 1 92 ? -18.393 18.197 6.222 1.00 83.75 92 VAL A O 1
ATOM 699 N N . ASN A 1 93 ? -18.501 19.691 7.894 1.00 85.25 93 ASN A N 1
ATOM 700 C CA . ASN A 1 93 ? -19.774 20.315 7.544 1.00 85.25 93 ASN A CA 1
ATOM 701 C C . ASN A 1 93 ? -19.557 21.827 7.392 1.00 85.25 93 ASN A C 1
ATOM 703 O O . ASN A 1 93 ? -19.820 22.606 8.309 1.00 85.25 93 ASN A O 1
ATOM 707 N N . ALA A 1 94 ? -19.007 22.236 6.246 1.00 82.31 94 ALA A N 1
ATOM 708 C CA . ALA A 1 94 ? -18.651 23.623 5.941 1.00 82.31 94 ALA A CA 1
ATOM 709 C C . ALA A 1 94 ? -18.964 23.964 4.477 1.00 82.31 94 ALA A C 1
ATOM 711 O O . ALA A 1 94 ? -18.362 23.402 3.567 1.00 82.31 94 ALA A O 1
ATOM 712 N N . ASN A 1 95 ? -19.844 24.942 4.239 1.00 76.69 95 ASN A N 1
ATOM 713 C CA . ASN A 1 95 ? -20.343 25.288 2.897 1.00 76.69 95 ASN A CA 1
ATOM 714 C C . ASN A 1 95 ? -19.259 25.721 1.889 1.00 76.69 95 ASN A C 1
ATOM 716 O O . ASN A 1 95 ? -19.458 25.579 0.688 1.00 76.69 95 ASN A O 1
ATOM 720 N N . SER A 1 96 ? -18.122 26.244 2.354 1.00 75.00 96 SER A N 1
ATOM 721 C CA . SER A 1 96 ? -17.045 26.790 1.510 1.00 75.00 96 SER A CA 1
ATOM 722 C C . SER A 1 96 ? -15.673 26.168 1.804 1.00 75.00 96 SER A C 1
ATOM 724 O O . SER A 1 96 ? -14.644 26.805 1.584 1.00 75.00 96 SER A O 1
ATOM 726 N N . GLY A 1 97 ? -15.655 24.943 2.338 1.00 71.81 97 GLY A N 1
ATOM 727 C CA . GLY A 1 97 ? -14.440 24.299 2.836 1.00 71.81 97 GLY A CA 1
ATOM 728 C C . GLY A 1 97 ? -13.986 24.840 4.197 1.00 71.81 97 GLY A C 1
ATOM 729 O O . GLY A 1 97 ? -14.355 25.936 4.623 1.00 71.81 97 GLY A O 1
ATOM 730 N N . LEU A 1 98 ? -13.207 24.035 4.914 1.00 90.00 98 LEU A N 1
ATOM 731 C CA . LEU A 1 98 ? -12.754 24.295 6.276 1.00 90.00 98 LEU A CA 1
ATOM 732 C C . LEU A 1 98 ? -11.236 24.449 6.304 1.00 90.00 98 LEU A C 1
ATOM 734 O O . LEU A 1 98 ? -10.504 23.545 5.913 1.00 90.00 98 LEU A O 1
ATOM 738 N N . TYR A 1 99 ? -10.746 25.587 6.789 1.00 94.38 99 TYR A N 1
ATOM 739 C CA . TYR A 1 99 ? -9.308 25.804 6.913 1.00 94.38 99 TYR A CA 1
ATOM 740 C C . TYR A 1 99 ? -8.679 24.900 7.972 1.00 94.38 99 TYR A C 1
ATOM 742 O O . TYR A 1 99 ? -9.208 24.732 9.076 1.00 94.38 99 TYR A O 1
ATOM 750 N N . VAL A 1 100 ? -7.498 24.394 7.639 1.00 93.19 100 VAL A N 1
ATOM 751 C CA . VAL A 1 100 ? -6.575 23.728 8.552 1.00 93.19 100 VAL A CA 1
ATOM 752 C C . VAL A 1 100 ? -5.461 24.716 8.866 1.00 93.19 100 VAL A C 1
ATOM 754 O O . VAL A 1 100 ? -4.892 25.333 7.963 1.00 93.19 100 VAL A O 1
ATOM 757 N N . ARG A 1 101 ? -5.168 24.908 10.149 1.00 97.00 101 ARG A N 1
ATOM 758 C CA . ARG A 1 101 ? -4.258 25.942 10.650 1.00 97.00 101 ARG A CA 1
ATOM 759 C C . ARG A 1 101 ? -3.077 25.347 11.402 1.00 97.00 101 ARG A C 1
ATOM 761 O O . ARG A 1 101 ? -3.158 24.238 11.920 1.00 97.00 101 ARG A O 1
ATOM 768 N N . SER A 1 102 ? -1.990 26.101 11.519 1.00 92.81 102 SER A N 1
ATOM 769 C CA . SER A 1 102 ? -0.796 25.670 12.257 1.00 92.81 102 SER A CA 1
ATOM 770 C C . SER A 1 102 ? -1.006 25.562 13.776 1.00 92.81 102 SER A C 1
ATOM 772 O O . SER A 1 102 ? -0.212 24.914 14.451 1.00 92.81 102 SER A O 1
ATOM 774 N N . GLY A 1 103 ? -2.091 26.128 14.316 1.00 95.00 103 GLY A N 1
ATOM 775 C CA . GLY A 1 103 ? -2.455 26.039 15.732 1.00 95.00 103 GLY A CA 1
ATOM 776 C C . GLY A 1 103 ? -3.964 26.179 15.986 1.00 95.00 103 GLY A C 1
ATOM 777 O O . GLY A 1 103 ? -4.709 26.564 15.077 1.00 95.00 103 GLY A O 1
ATOM 778 N N . PRO A 1 104 ? -4.427 25.863 17.210 1.00 94.00 104 PRO A N 1
ATOM 779 C CA . PRO A 1 104 ? -5.843 25.818 17.578 1.00 94.00 104 PRO A CA 1
ATOM 780 C C . PRO A 1 104 ? -6.420 27.226 17.799 1.00 94.00 104 PRO A C 1
ATOM 782 O O . PRO A 1 104 ? -6.644 27.671 18.924 1.00 94.00 104 PRO A O 1
ATOM 785 N N . GLY A 1 105 ? -6.644 27.961 16.709 1.00 94.69 105 GLY A N 1
ATOM 786 C CA . GLY A 1 105 ? -7.180 29.321 16.752 1.00 94.69 105 GLY A CA 1
ATOM 787 C C . GLY A 1 105 ? -7.206 30.001 15.385 1.00 94.69 105 GLY A C 1
ATOM 788 O O . GLY A 1 105 ? -6.442 29.662 14.486 1.00 94.69 105 GLY A O 1
ATOM 789 N N . THR A 1 106 ? -8.052 31.018 15.219 1.00 92.44 106 THR A N 1
ATOM 790 C CA . THR A 1 106 ? -8.152 31.780 13.959 1.00 92.44 106 THR A CA 1
ATOM 791 C C . THR A 1 106 ? -6.953 32.690 13.688 1.00 92.44 106 THR A C 1
ATOM 793 O O . THR A 1 106 ? -6.764 33.092 12.543 1.00 92.44 106 THR A O 1
ATOM 796 N N . GLY A 1 107 ? -6.134 32.985 14.704 1.00 93.81 107 GLY A N 1
ATOM 797 C CA . GLY A 1 107 ? -4.898 33.764 14.567 1.00 93.81 107 GLY A CA 1
ATOM 798 C C . GLY A 1 107 ? -3.709 32.981 14.000 1.00 93.81 107 GLY A C 1
ATOM 799 O O . GLY A 1 107 ? -2.704 33.584 13.642 1.00 93.81 107 GLY A O 1
ATOM 800 N N . TYR A 1 108 ? -3.806 31.652 13.899 1.00 95.62 108 TYR A N 1
ATOM 801 C CA . TYR A 1 108 ? -2.749 30.821 13.325 1.00 95.62 108 TYR A CA 1
ATOM 802 C C . TYR A 1 108 ? -2.831 30.779 11.796 1.00 95.62 108 TYR A C 1
ATOM 804 O O . TYR A 1 108 ? -3.924 30.798 11.214 1.00 95.62 108 TYR A O 1
ATOM 812 N N . GLY A 1 109 ? -1.663 30.678 11.154 1.00 92.19 109 GLY A N 1
ATOM 813 C CA . GLY A 1 109 ? -1.534 30.588 9.700 1.00 92.19 109 GLY A CA 1
ATOM 814 C C . GLY A 1 109 ? -2.267 29.376 9.126 1.00 92.19 109 GLY A C 1
ATOM 815 O O . GLY A 1 109 ? -2.330 28.320 9.754 1.00 92.19 109 GLY A O 1
ATOM 816 N N . ILE A 1 110 ? -2.840 29.536 7.935 1.00 93.12 110 ILE A N 1
ATOM 817 C CA . ILE A 1 110 ? -3.517 28.460 7.201 1.00 93.12 110 ILE A CA 1
ATOM 818 C C . ILE A 1 110 ? -2.448 27.580 6.545 1.00 93.12 110 ILE A C 1
ATOM 820 O O . ILE A 1 110 ? -1.557 28.097 5.878 1.00 93.12 110 ILE A O 1
ATOM 824 N N . VAL A 1 111 ? -2.539 26.263 6.734 1.00 81.31 111 VAL A N 1
ATOM 825 C CA . VAL A 1 111 ? -1.600 25.271 6.177 1.00 81.31 111 VAL A CA 1
ATOM 826 C C . VAL A 1 111 ? -2.240 24.395 5.098 1.00 81.31 111 VAL A C 1
ATOM 828 O O . VAL A 1 111 ? -1.539 23.880 4.233 1.00 81.31 111 VAL A O 1
ATOM 831 N N . SER A 1 112 ? -3.564 24.232 5.127 1.00 87.06 112 SER A N 1
ATOM 832 C CA . SER A 1 112 ? -4.346 23.545 4.091 1.00 87.06 112 SER A CA 1
ATOM 833 C C . SER A 1 112 ? -5.843 23.851 4.252 1.00 87.06 112 SER A C 1
ATOM 835 O O . SER A 1 112 ? -6.248 24.677 5.077 1.00 87.06 112 SER A O 1
ATOM 837 N N . SER A 1 113 ? -6.687 23.210 3.444 1.00 86.00 113 SER A N 1
ATOM 838 C CA . SER A 1 113 ? -8.142 23.244 3.590 1.00 86.00 113 SER A CA 1
ATOM 839 C C . SER A 1 113 ? -8.743 21.855 3.385 1.00 86.00 113 SER A C 1
ATOM 841 O O . SER A 1 113 ? -8.144 20.995 2.740 1.00 86.00 113 SER A O 1
ATOM 843 N N . LEU A 1 114 ? -9.921 21.643 3.960 1.00 81.12 114 LEU A N 1
ATOM 844 C CA . LEU A 1 114 ? -10.730 20.437 3.843 1.00 81.12 114 LEU A CA 1
ATOM 845 C C . LEU A 1 114 ? -12.017 20.775 3.090 1.00 81.12 114 LEU A C 1
ATOM 847 O O . LEU A 1 114 ? -12.637 21.802 3.358 1.00 81.12 114 LEU A O 1
ATOM 851 N N . ALA A 1 115 ? -12.440 19.917 2.166 1.00 78.69 115 ALA A N 1
ATOM 852 C CA . ALA A 1 115 ? -13.707 20.093 1.460 1.00 78.69 115 ALA A CA 1
ATOM 853 C C . ALA A 1 115 ? -14.917 19.823 2.377 1.00 78.69 115 ALA A C 1
ATOM 855 O O . ALA A 1 115 ? -14.805 19.118 3.380 1.00 78.69 115 ALA A O 1
ATOM 856 N N . ASN A 1 116 ? -16.093 20.343 2.013 1.00 78.62 116 ASN A N 1
ATOM 857 C CA . ASN A 1 116 ? -17.347 19.923 2.641 1.00 78.62 116 ASN A CA 1
ATOM 858 C C . ASN A 1 116 ? -17.550 18.409 2.475 1.00 78.62 116 ASN A C 1
ATOM 860 O O . ASN A 1 116 ? -17.271 17.872 1.404 1.00 78.62 116 ASN A O 1
ATOM 864 N N . GLY A 1 117 ? -18.035 17.722 3.507 1.00 74.19 117 GLY A N 1
ATOM 865 C CA . GLY A 1 117 ? -18.195 16.267 3.513 1.00 74.19 117 GLY A CA 1
ATOM 866 C C . GLY A 1 117 ? -16.882 15.482 3.589 1.00 74.19 117 GLY A C 1
ATOM 867 O O . GLY A 1 117 ? -16.917 14.255 3.653 1.00 74.19 117 GLY A O 1
ATOM 868 N N . ALA A 1 118 ? -15.721 16.153 3.609 1.00 74.56 118 ALA A N 1
ATOM 869 C CA . ALA A 1 118 ? -14.448 15.481 3.817 1.00 74.56 118 ALA A CA 1
ATOM 870 C C . ALA A 1 118 ? -14.445 14.793 5.181 1.00 74.56 118 ALA A C 1
ATOM 872 O O . ALA A 1 118 ? -14.914 15.337 6.181 1.00 74.56 118 ALA A O 1
ATOM 873 N N . THR A 1 119 ? -13.875 13.602 5.229 1.00 76.88 119 THR A N 1
ATOM 874 C CA . THR A 1 119 ? -13.760 12.843 6.461 1.00 76.88 119 THR A CA 1
ATOM 875 C C . THR A 1 119 ? -12.343 12.925 7.010 1.00 76.88 119 THR A C 1
ATOM 877 O O . THR A 1 119 ? -11.363 12.905 6.260 1.00 76.88 119 THR A O 1
ATOM 880 N N . VAL A 1 120 ? -12.239 13.040 8.331 1.00 81.50 120 VAL A N 1
ATOM 881 C CA . VAL A 1 120 ? -11.003 13.320 9.061 1.00 81.50 120 VAL A CA 1
ATOM 882 C C . VAL A 1 120 ? -10.806 12.346 10.216 1.00 81.50 120 VAL A C 1
ATOM 884 O O . VAL A 1 120 ? -11.756 11.740 10.712 1.00 81.50 120 VAL A O 1
ATOM 887 N N . GLN A 1 121 ? -9.559 12.229 10.670 1.00 82.69 121 GLN A N 1
ATOM 888 C CA . GLN A 1 121 ? -9.223 11.601 11.945 1.00 82.69 121 GLN A CA 1
ATOM 889 C C . GLN A 1 121 ? -8.779 12.659 12.932 1.00 82.69 121 GLN A C 1
ATOM 891 O O . GLN A 1 121 ? -7.783 13.344 12.712 1.00 82.69 121 GLN A O 1
ATOM 896 N N . ILE A 1 122 ? -9.522 12.764 14.022 1.00 92.62 122 ILE A N 1
ATOM 897 C CA . ILE A 1 122 ? -9.217 13.647 15.131 1.00 92.62 122 ILE A CA 1
ATOM 898 C C . ILE A 1 122 ? -8.233 12.907 16.029 1.00 92.62 122 ILE A C 1
ATOM 900 O O . ILE A 1 122 ? -8.596 11.921 16.673 1.00 92.62 122 ILE A O 1
ATOM 904 N N . THR A 1 123 ? -6.988 13.372 16.048 1.00 90.62 123 THR A N 1
ATOM 905 C CA . THR A 1 123 ? -5.912 12.773 16.857 1.00 90.62 123 THR A CA 1
ATOM 906 C C . THR A 1 123 ? -5.481 13.653 18.016 1.00 90.62 123 THR A C 1
ATOM 908 O O . THR A 1 123 ? -4.757 13.193 18.885 1.00 90.62 123 THR A O 1
ATOM 911 N N . LYS A 1 124 ? -5.916 14.917 18.054 1.00 92.69 124 LYS A N 1
ATOM 912 C CA . LYS A 1 124 ? -5.764 15.801 19.215 1.00 92.69 124 LYS A CA 1
ATOM 913 C C . LYS A 1 124 ? -6.974 16.705 19.336 1.00 92.69 124 LYS A C 1
ATOM 915 O O . LYS A 1 124 ? -7.550 17.125 18.328 1.00 92.69 124 LYS A O 1
ATOM 920 N N . VAL A 1 125 ? -7.317 17.042 20.568 1.00 93.75 125 VAL A N 1
ATOM 921 C CA . VAL A 1 125 ? -8.336 18.037 20.892 1.00 93.75 125 VAL A CA 1
ATOM 922 C C . VAL A 1 125 ? -7.672 19.127 21.719 1.00 93.75 125 VAL A C 1
ATOM 924 O O . VAL A 1 125 ? -6.879 18.827 22.603 1.00 93.75 125 VAL A O 1
ATOM 927 N N . SER A 1 126 ? -7.971 20.384 21.404 1.00 92.88 126 SER A N 1
ATOM 928 C CA . SER A 1 126 ? -7.609 21.524 22.243 1.00 92.88 126 SER A CA 1
ATOM 929 C C . SER A 1 126 ? -8.748 22.527 22.220 1.00 92.88 126 SER A C 1
ATOM 931 O O . SER A 1 126 ? -9.068 23.103 21.175 1.00 92.88 126 SER A O 1
ATOM 933 N N . ASN A 1 127 ? -9.406 22.722 23.362 1.00 89.25 127 ASN A N 1
ATOM 934 C CA . ASN A 1 127 ? -10.663 23.471 23.435 1.00 89.25 1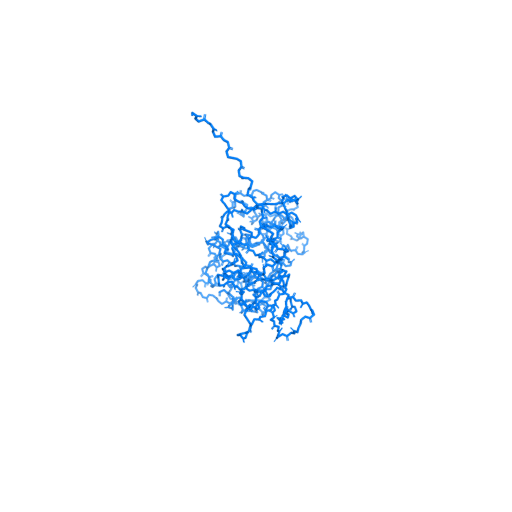27 ASN A CA 1
ATOM 935 C C . ASN A 1 127 ? -11.681 22.953 22.394 1.00 89.25 127 ASN A C 1
ATOM 937 O O . ASN A 1 127 ? -12.066 21.785 22.399 1.00 89.25 127 ASN A O 1
ATOM 941 N N . ASN A 1 128 ? -12.121 23.821 21.479 1.00 89.94 128 ASN A N 1
ATOM 942 C CA . ASN A 1 128 ? -13.016 23.468 20.383 1.00 89.94 128 ASN A CA 1
ATOM 943 C C . ASN A 1 128 ? -12.291 23.267 19.042 1.00 89.94 128 ASN A C 1
ATOM 945 O O . ASN A 1 128 ? -12.901 23.450 17.996 1.00 89.94 128 ASN A O 1
ATOM 949 N N . TRP A 1 129 ? -11.002 22.935 19.053 1.00 95.56 129 TRP A N 1
ATOM 950 C CA . TRP A 1 129 ? -10.208 22.684 17.851 1.00 95.56 129 TRP A CA 1
ATOM 951 C C . TRP A 1 129 ? -9.767 21.229 17.784 1.00 95.56 129 TRP A C 1
ATOM 953 O O . TRP A 1 129 ? -9.377 20.637 18.792 1.00 95.56 129 TRP A O 1
ATOM 963 N N . PHE A 1 130 ? -9.808 20.677 16.577 1.00 96.31 130 PHE A N 1
ATOM 964 C CA . PHE A 1 130 ? -9.420 19.304 16.288 1.00 96.31 130 PHE A CA 1
ATOM 965 C C . PHE A 1 130 ? -8.187 19.283 15.402 1.00 96.31 130 PHE A C 1
ATOM 967 O O . PHE A 1 130 ? -8.143 19.972 14.381 1.00 96.31 130 PHE A O 1
ATOM 974 N N . TYR A 1 131 ? -7.198 18.483 15.786 1.00 94.62 131 TYR A N 1
ATOM 975 C CA . TYR A 1 131 ? -6.059 18.192 14.931 1.00 94.62 131 TYR A CA 1
ATOM 976 C C . TYR A 1 131 ? -6.422 17.068 13.961 1.00 94.62 131 TYR A C 1
ATOM 978 O O . TYR A 1 131 ? -6.816 15.984 14.392 1.00 94.62 131 TYR A O 1
ATOM 986 N N . VAL A 1 132 ? -6.308 17.347 12.665 1.00 90.06 132 VAL A N 1
ATOM 987 C CA . VAL A 1 132 ? -6.882 16.552 11.565 1.00 90.06 132 VAL A CA 1
ATOM 988 C C . VAL A 1 132 ? -5.823 16.180 10.524 1.00 90.06 132 VAL A C 1
ATOM 990 O O . VAL A 1 132 ? -5.990 16.384 9.325 1.00 90.06 132 VAL A O 1
ATOM 993 N N . GLY A 1 133 ? -4.695 15.646 10.995 1.00 85.94 133 GLY A N 1
ATOM 994 C CA . GLY A 1 133 ? -3.591 15.183 10.152 1.00 85.94 133 GLY A CA 1
ATOM 995 C C . GLY A 1 133 ? -2.390 16.122 10.182 1.00 85.94 133 GLY A C 1
ATOM 996 O O . GLY A 1 133 ? -1.402 15.802 10.829 1.00 85.94 133 GLY A O 1
ATOM 997 N N . ASN A 1 134 ? -2.458 17.266 9.498 1.00 83.12 134 ASN A N 1
ATOM 998 C CA . ASN A 1 134 ? -1.334 18.210 9.389 1.00 83.12 134 ASN A CA 1
ATOM 999 C C . ASN A 1 134 ? -1.573 19.566 10.079 1.00 83.12 134 ASN A C 1
ATOM 1001 O O . ASN A 1 134 ? -0.728 20.456 9.995 1.00 83.12 134 ASN A O 1
ATOM 1005 N N . GLY A 1 135 ? -2.702 19.743 10.764 1.00 91.38 135 GLY A N 1
ATOM 1006 C CA . GLY A 1 135 ? -3.005 20.970 11.492 1.00 91.38 135 GLY A CA 1
ATOM 1007 C C . GLY A 1 135 ? -4.378 20.952 12.153 1.00 91.38 135 GLY A C 1
ATOM 1008 O O . GLY A 1 135 ? -5.013 19.907 12.277 1.00 91.38 135 GLY A O 1
ATOM 1009 N N . TRP A 1 136 ? -4.817 22.127 12.591 1.00 97.06 136 TRP A N 1
ATOM 1010 C CA . TRP A 1 136 ? -5.984 22.338 13.437 1.00 97.06 136 TRP A CA 1
ATOM 1011 C C . TRP A 1 136 ? -7.146 22.962 12.670 1.00 97.06 136 TRP A C 1
ATOM 1013 O O . TRP A 1 136 ? -6.995 24.009 12.039 1.00 97.06 136 TRP A O 1
ATOM 1023 N N . SER A 1 137 ? -8.329 22.379 12.800 1.00 96.00 137 SER A N 1
ATOM 1024 C CA . SER A 1 137 ? -9.574 22.929 12.263 1.00 96.00 137 SER A CA 1
ATOM 1025 C C . SER A 1 137 ? -10.598 23.148 13.372 1.00 96.00 137 SER A C 1
ATOM 1027 O O . SER A 1 137 ? -10.570 22.478 14.407 1.00 96.00 137 SER A O 1
ATOM 1029 N N . SER A 1 138 ? -11.492 24.120 13.173 1.00 94.69 138 SER A N 1
ATOM 1030 C CA . SER A 1 138 ? -12.536 24.415 14.156 1.00 94.69 138 SER A CA 1
ATOM 1031 C C . SER A 1 138 ? -13.521 23.249 14.243 1.00 94.69 138 SER A C 1
ATOM 1033 O O . SER A 1 138 ? -14.103 22.838 13.238 1.00 94.69 138 SER A O 1
ATOM 1035 N N . GLY A 1 139 ? -13.730 22.752 15.459 1.00 91.38 139 GLY A N 1
ATOM 1036 C CA . GLY A 1 139 ? -14.681 21.692 15.773 1.00 91.38 139 GLY A CA 1
ATOM 1037 C C . GLY A 1 139 ? -16.141 22.106 15.590 1.00 91.38 139 GLY A C 1
ATOM 1038 O O . GLY A 1 139 ? -16.996 21.233 15.524 1.00 91.38 139 GLY A O 1
ATOM 1039 N N . ASP A 1 140 ? -16.442 23.402 15.433 1.00 90.81 140 ASP A N 1
ATOM 1040 C CA . ASP A 1 140 ? -17.796 23.865 15.076 1.00 90.81 140 ASP A CA 1
ATOM 1041 C C . ASP A 1 140 ? -18.250 23.361 13.697 1.00 90.81 140 ASP A C 1
ATOM 1043 O O . ASP A 1 140 ? -19.446 23.298 13.428 1.00 90.81 140 ASP A O 1
ATOM 1047 N N . TYR A 1 141 ? -17.298 22.986 12.839 1.00 90.31 141 TYR A N 1
ATOM 1048 C CA . TYR A 1 141 ? -17.546 22.521 11.475 1.00 90.31 141 TYR A CA 1
ATOM 1049 C C . TYR A 1 141 ? -17.186 21.047 11.277 1.00 90.31 141 TYR A C 1
ATOM 1051 O O . TYR A 1 141 ? -17.072 20.598 10.139 1.00 90.31 141 TYR A O 1
ATOM 1059 N N . ILE A 1 142 ? -16.962 20.292 12.356 1.00 89.25 142 ILE A N 1
ATOM 1060 C CA . ILE A 1 142 ? -16.649 18.862 12.288 1.00 89.25 142 ILE A CA 1
ATOM 1061 C C . ILE A 1 142 ? -17.626 18.114 13.185 1.00 89.25 142 ILE A C 1
ATOM 1063 O O . ILE A 1 142 ? -17.581 18.227 14.410 1.00 89.25 142 ILE A O 1
ATOM 1067 N N . THR A 1 143 ? -18.486 17.306 12.575 1.00 88.38 143 THR A N 1
ATOM 1068 C CA . THR A 1 143 ? -19.352 16.389 13.316 1.00 88.38 143 THR A CA 1
ATOM 1069 C C . THR A 1 143 ? -18.556 15.144 13.677 1.00 88.38 143 THR A C 1
ATOM 1071 O O . THR A 1 143 ? -18.068 14.444 12.791 1.00 88.38 143 THR A O 1
ATOM 1074 N N . VAL A 1 144 ? -18.427 14.875 14.979 1.00 85.38 144 VAL A N 1
ATOM 1075 C CA . VAL A 1 144 ? -17.820 13.648 15.514 1.00 85.38 144 VAL A CA 1
ATOM 1076 C C . VAL A 1 144 ? -18.780 12.489 15.262 1.00 85.38 144 VAL A C 1
ATOM 1078 O O . VAL A 1 144 ? -19.939 12.552 15.671 1.00 85.38 144 VAL A O 1
ATOM 1081 N N . GLY A 1 145 ? -18.331 11.460 14.550 1.00 74.94 145 GLY A N 1
ATOM 1082 C CA . GLY A 1 145 ? -19.231 10.434 14.026 1.00 74.94 145 GLY A CA 1
ATOM 1083 C C . GLY A 1 145 ? -18.606 9.597 12.919 1.00 74.94 145 GLY A C 1
ATOM 1084 O O . GLY A 1 145 ? -17.720 10.078 12.210 1.00 74.94 145 GLY A O 1
ATOM 1085 N N . GLY A 1 146 ? -19.108 8.373 12.746 1.00 53.03 146 GLY A N 1
ATOM 1086 C CA . GLY A 1 146 ? -18.655 7.434 11.710 1.00 53.03 146 GLY A CA 1
ATOM 1087 C C . GLY A 1 146 ? -17.764 6.302 12.233 1.00 53.03 146 GLY A C 1
ATOM 1088 O O . GLY A 1 146 ? -17.438 6.242 13.415 1.00 53.03 146 GLY A O 1
ATOM 1089 N N . ASP A 1 147 ? -17.388 5.376 11.349 1.00 41.94 147 ASP A N 1
ATOM 1090 C CA . ASP A 1 147 ? -16.480 4.258 11.650 1.00 41.94 147 ASP A CA 1
ATOM 1091 C C . ASP A 1 147 ? -15.095 4.795 12.084 1.00 41.94 147 ASP A C 1
ATOM 1093 O O . ASP A 1 147 ? -14.566 5.690 11.420 1.00 41.94 147 ASP A O 1
ATOM 1097 N N . PRO A 1 148 ? -14.483 4.298 13.181 1.00 40.59 148 PRO A N 1
ATOM 1098 C CA . PRO A 1 148 ? -13.183 4.766 13.685 1.00 40.59 148 PRO A CA 1
ATOM 1099 C C . PRO A 1 148 ? -11.968 4.401 12.814 1.00 40.59 148 PRO A C 1
ATOM 1101 O O . PRO A 1 148 ? -10.800 4.629 13.170 1.00 40.59 148 PRO A O 1
ATOM 1104 N N . SER A 1 149 ? -12.229 3.808 11.660 1.00 37.66 149 SER A N 1
ATOM 1105 C CA . SER A 1 149 ? -11.285 3.683 10.565 1.00 37.66 149 SER A CA 1
ATOM 1106 C C . SER A 1 149 ? -10.874 5.067 10.033 1.00 37.66 149 SER A C 1
ATOM 1108 O O . SER A 1 149 ? -11.687 5.992 10.001 1.00 37.66 149 SER A O 1
ATOM 1110 N N . PRO A 1 150 ? -9.603 5.253 9.627 1.00 33.94 150 PRO A N 1
ATOM 1111 C CA . PRO A 1 150 ? -9.116 6.521 9.114 1.00 33.94 150 PRO A CA 1
ATOM 1112 C C . PRO A 1 150 ? -9.769 6.918 7.794 1.00 33.94 150 PRO A C 1
ATOM 1114 O O . PRO A 1 150 ? -9.226 6.610 6.746 1.00 33.94 150 PRO A O 1
ATOM 1117 N N . SER A 1 151 ? -10.884 7.655 7.876 1.00 32.22 151 SER A N 1
ATOM 1118 C CA . SER A 1 151 ? -11.672 8.161 6.746 1.00 32.22 151 SER A CA 1
ATOM 1119 C C . SER A 1 151 ? -12.258 7.036 5.863 1.00 32.22 151 SER A C 1
ATOM 1121 O O . SER A 1 151 ? -11.586 6.042 5.586 1.00 32.22 151 SER A O 1
ATOM 1123 N N . PRO A 1 152 ? -13.499 7.139 5.353 1.00 34.88 152 PRO A N 1
ATOM 1124 C CA . PRO A 1 152 ? -13.820 6.478 4.113 1.00 34.88 152 PRO A CA 1
ATOM 1125 C C . PRO A 1 152 ? -12.894 7.107 3.076 1.00 34.88 152 PRO A C 1
ATOM 1127 O O . PRO A 1 152 ? -13.101 8.214 2.579 1.00 34.88 152 PRO A O 1
ATOM 1130 N N . SER A 1 153 ? -11.834 6.372 2.760 1.00 36.53 153 SER A N 1
ATOM 1131 C CA . SER A 1 153 ? -11.384 6.218 1.392 1.00 36.53 153 SER A CA 1
ATOM 1132 C C . SER A 1 153 ? -12.508 6.595 0.419 1.00 36.53 153 SER A C 1
ATOM 1134 O O . SER A 1 153 ? -13.601 6.035 0.566 1.00 36.53 153 SER A O 1
ATOM 1136 N N . PRO A 1 154 ? -12.277 7.529 -0.528 1.00 34.19 154 PRO A N 1
ATOM 1137 C CA . PRO A 1 154 ? -13.317 7.979 -1.450 1.00 34.19 154 PRO A CA 1
ATOM 1138 C C . PRO A 1 154 ? -13.989 6.730 -1.993 1.00 34.19 154 PRO A C 1
ATOM 1140 O O . PRO A 1 154 ? -13.252 5.833 -2.406 1.00 34.19 154 PRO A O 1
ATOM 1143 N N . SER A 1 155 ? -15.317 6.626 -1.860 1.00 37.28 155 SER A N 1
ATOM 1144 C CA . SER A 1 155 ? -16.107 5.444 -2.219 1.00 37.28 155 SER A CA 1
ATOM 1145 C C . SER A 1 155 ? -15.482 4.755 -3.440 1.00 37.28 155 SER A C 1
ATOM 1147 O O . SER A 1 155 ? -15.597 5.274 -4.547 1.00 37.28 155 SER A O 1
ATOM 1149 N N . GLY A 1 156 ? -14.702 3.681 -3.217 1.00 51.06 156 GLY A N 1
ATOM 1150 C CA . GLY A 1 156 ? -13.785 3.148 -4.240 1.00 51.06 156 GLY A CA 1
ATOM 1151 C C . GLY A 1 156 ? -12.315 2.853 -3.874 1.00 51.06 156 GLY A C 1
ATOM 1152 O O . GLY A 1 156 ? -11.571 2.502 -4.788 1.00 51.06 156 GLY A O 1
ATOM 1153 N N . SER A 1 157 ? -11.839 2.940 -2.618 1.00 62.22 157 SER A N 1
ATOM 1154 C CA . SER A 1 157 ? -10.506 2.367 -2.297 1.00 62.22 157 SER A CA 1
ATOM 1155 C C . SER A 1 157 ? -10.579 0.873 -2.002 1.00 62.22 157 SER A C 1
ATOM 1157 O O . SER A 1 157 ? -11.472 0.402 -1.305 1.00 62.22 157 SER A O 1
ATOM 1159 N N . ILE A 1 158 ? -9.601 0.153 -2.533 1.00 84.31 158 ILE A N 1
ATOM 1160 C CA . ILE A 1 158 ? -9.501 -1.307 -2.549 1.00 84.31 158 ILE A CA 1
ATOM 1161 C C . ILE A 1 158 ? -8.779 -1.822 -1.296 1.00 84.31 158 ILE A C 1
ATOM 1163 O O . ILE A 1 158 ? -9.103 -2.892 -0.791 1.00 84.31 158 ILE A O 1
ATOM 1167 N N . VAL A 1 159 ? -7.810 -1.058 -0.783 1.00 89.56 159 VAL A N 1
ATOM 1168 C CA . VAL A 1 159 ? -7.018 -1.382 0.411 1.00 89.56 159 VAL A CA 1
ATOM 1169 C C . VAL A 1 159 ? -6.999 -0.191 1.363 1.00 89.56 159 VAL A C 1
ATOM 1171 O O . VAL A 1 159 ? -6.776 0.945 0.941 1.00 89.56 159 VAL A O 1
ATOM 1174 N N . THR A 1 160 ? -7.188 -0.449 2.655 1.00 83.38 160 THR A N 1
ATOM 1175 C CA . THR A 1 160 ? -7.170 0.574 3.707 1.00 83.38 160 THR A CA 1
ATOM 1176 C C . THR A 1 160 ? -5.832 0.640 4.438 1.00 83.38 160 THR A C 1
ATOM 1178 O O . THR A 1 160 ? -5.055 -0.318 4.472 1.00 83.38 160 THR A O 1
ATOM 1181 N N . ASP A 1 161 ? -5.589 1.774 5.095 1.00 80.12 161 ASP A N 1
ATOM 1182 C CA . ASP A 1 161 ? -4.412 1.975 5.942 1.00 80.12 161 ASP A CA 1
ATOM 1183 C C . ASP A 1 161 ? -4.342 0.941 7.079 1.00 80.12 161 ASP A C 1
ATOM 1185 O O . ASP A 1 161 ? -3.305 0.333 7.330 1.00 80.12 161 ASP A O 1
ATOM 1189 N N . SER A 1 162 ? -5.486 0.647 7.707 1.00 79.25 162 SER A N 1
ATOM 1190 C CA . SER A 1 162 ? -5.563 -0.339 8.788 1.00 79.25 162 SER A CA 1
ATOM 1191 C C . SER A 1 162 ? -5.180 -1.746 8.323 1.00 79.25 162 SER A C 1
ATOM 1193 O O . SER A 1 162 ? -4.488 -2.464 9.046 1.00 79.25 162 SER A O 1
ATOM 1195 N N . GLN A 1 163 ? -5.583 -2.145 7.113 1.00 90.00 163 GLN A N 1
ATOM 1196 C CA . GLN A 1 163 ? -5.192 -3.438 6.550 1.00 90.00 163 GLN A CA 1
ATOM 1197 C C . GLN A 1 163 ? -3.673 -3.524 6.342 1.00 90.00 163 GLN A C 1
ATOM 1199 O O . GLN A 1 163 ? -3.059 -4.532 6.696 1.00 90.00 163 GLN A O 1
ATOM 1204 N N . MET A 1 164 ? -3.048 -2.456 5.846 1.00 93.25 164 MET A N 1
ATOM 1205 C CA . MET A 1 164 ? -1.599 -2.409 5.627 1.00 93.25 164 MET A CA 1
ATOM 1206 C C . MET A 1 164 ? -0.799 -2.388 6.934 1.00 93.25 164 MET A C 1
ATOM 1208 O O . MET A 1 164 ? 0.168 -3.143 7.075 1.00 93.25 164 MET A O 1
ATOM 1212 N N . GLN A 1 165 ? -1.246 -1.632 7.938 1.00 85.44 165 GLN A N 1
ATOM 1213 C CA . GLN A 1 165 ? -0.657 -1.665 9.281 1.00 85.44 165 GLN A CA 1
ATOM 1214 C C . GLN A 1 165 ? -0.738 -3.068 9.899 1.00 85.44 165 GLN A C 1
ATOM 1216 O O . GLN A 1 165 ? 0.250 -3.571 10.433 1.00 85.44 165 GLN A O 1
ATOM 1221 N N . ARG A 1 166 ? -1.881 -3.759 9.760 1.00 87.06 166 ARG A N 1
ATOM 1222 C CA . ARG A 1 166 ? -2.055 -5.149 10.227 1.00 87.06 166 ARG A CA 1
ATOM 1223 C C . ARG A 1 166 ? -1.172 -6.143 9.473 1.00 87.06 166 ARG A C 1
ATOM 1225 O O . ARG A 1 166 ? -0.771 -7.149 10.054 1.00 87.06 166 ARG A O 1
ATOM 1232 N N . MET A 1 167 ? -0.829 -5.866 8.213 1.00 92.44 167 MET A N 1
ATOM 1233 C CA . MET A 1 167 ? 0.177 -6.636 7.471 1.00 92.44 167 MET A CA 1
ATOM 1234 C C . MET A 1 167 ? 1.600 -6.427 8.018 1.00 92.44 167 MET A C 1
ATOM 1236 O O . MET A 1 167 ? 2.460 -7.294 7.831 1.00 92.44 167 MET A O 1
ATOM 1240 N N . GLY A 1 168 ? 1.832 -5.341 8.757 1.00 84.88 168 GLY A N 1
ATOM 1241 C CA . GLY A 1 168 ? 3.124 -4.957 9.327 1.00 84.88 168 GLY A CA 1
ATOM 1242 C C . GLY A 1 168 ? 3.860 -3.896 8.511 1.00 84.88 168 GLY A C 1
ATOM 1243 O O . GLY A 1 168 ? 5.071 -3.765 8.656 1.00 84.88 168 GLY A O 1
ATOM 1244 N N . TRP A 1 169 ? 3.159 -3.172 7.636 1.00 91.19 169 TRP A N 1
ATOM 1245 C CA . TRP A 1 169 ? 3.729 -2.051 6.897 1.00 91.19 169 TRP A CA 1
ATOM 1246 C C . TRP A 1 169 ? 3.649 -0.771 7.729 1.00 91.19 169 TRP A C 1
ATOM 1248 O O . TRP A 1 169 ? 2.613 -0.477 8.322 1.00 91.19 169 TRP A O 1
ATOM 1258 N N . SER A 1 170 ? 4.735 0.002 7.750 1.00 80.75 170 SER A N 1
ATOM 1259 C CA . SER A 1 170 ? 4.837 1.254 8.518 1.00 80.75 170 SER A CA 1
ATOM 1260 C C . SER A 1 170 ? 5.209 2.473 7.671 1.00 80.75 170 SER A C 1
ATOM 1262 O O . SER A 1 170 ? 4.969 3.600 8.093 1.00 80.75 170 SER A O 1
ATOM 1264 N N . ASN A 1 171 ? 5.759 2.266 6.471 1.00 81.69 171 ASN A N 1
ATOM 1265 C CA . ASN A 1 171 ? 6.078 3.330 5.525 1.00 81.69 171 ASN A CA 1
ATOM 1266 C C . ASN A 1 171 ? 5.707 2.899 4.101 1.00 81.69 171 ASN A C 1
ATOM 1268 O O . ASN A 1 171 ? 6.359 2.045 3.503 1.00 81.69 171 ASN A O 1
ATOM 1272 N N . TYR A 1 172 ? 4.621 3.457 3.575 1.00 89.31 172 TYR A N 1
ATOM 1273 C CA . TYR A 1 172 ? 4.108 3.167 2.240 1.00 89.31 172 TYR A CA 1
ATOM 1274 C C . TYR A 1 172 ? 3.222 4.311 1.752 1.00 89.31 172 TYR A C 1
ATOM 1276 O O . TYR A 1 172 ? 2.668 5.084 2.532 1.00 89.31 172 TYR A O 1
ATOM 1284 N N . ARG A 1 173 ? 3.041 4.396 0.433 1.00 86.44 173 ARG A N 1
ATOM 1285 C CA . ARG A 1 173 ? 2.128 5.359 -0.191 1.00 86.44 173 ARG A CA 1
ATOM 1286 C C . ARG A 1 173 ? 0.807 4.670 -0.513 1.00 86.44 173 ARG A C 1
ATOM 1288 O O . ARG A 1 173 ? 0.684 4.008 -1.539 1.00 86.44 173 ARG A O 1
ATOM 1295 N N . LEU A 1 174 ? -0.185 4.825 0.366 1.00 8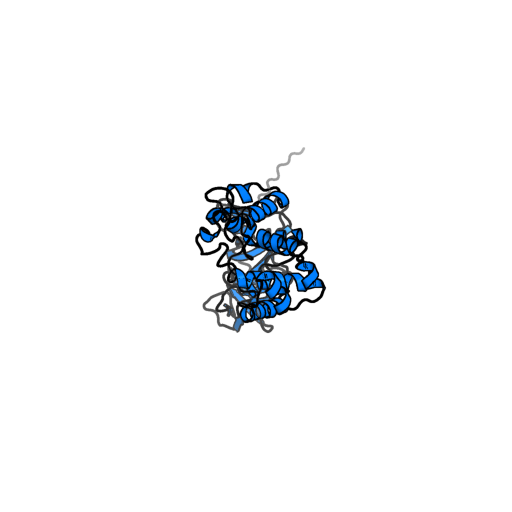7.88 174 LEU A N 1
ATOM 1296 C CA . LEU A 1 174 ? -1.504 4.191 0.216 1.00 87.88 174 LEU A CA 1
ATOM 1297 C C . LEU A 1 174 ? -2.222 4.595 -1.085 1.00 87.88 174 LEU A C 1
ATOM 1299 O O . LEU A 1 174 ? -2.955 3.792 -1.663 1.00 87.88 174 LEU A O 1
ATOM 1303 N N . SER A 1 175 ? -1.986 5.819 -1.565 1.00 85.81 175 SER A N 1
ATOM 1304 C CA . SER A 1 175 ? -2.504 6.299 -2.849 1.00 85.81 175 SER A CA 1
ATOM 1305 C C . SER A 1 175 ? -1.917 5.539 -4.042 1.00 85.81 175 SER A C 1
ATOM 1307 O O . SER A 1 175 ? -2.663 5.184 -4.949 1.00 85.81 175 SER A O 1
ATOM 1309 N N . ASP A 1 176 ? -0.616 5.230 -4.020 1.00 92.38 176 ASP A N 1
ATOM 1310 C CA . ASP A 1 176 ? 0.042 4.404 -5.043 1.00 92.38 176 ASP A CA 1
ATOM 1311 C C . ASP A 1 176 ? -0.476 2.959 -5.002 1.00 92.38 176 ASP A C 1
ATOM 1313 O O . ASP A 1 176 ? -0.825 2.410 -6.042 1.00 92.38 176 ASP A O 1
ATOM 1317 N N . LEU A 1 177 ? -0.639 2.368 -3.810 1.00 96.25 177 LEU A N 1
ATOM 1318 C CA . LEU A 1 177 ? -1.218 1.024 -3.666 1.00 96.25 177 LEU A CA 1
ATOM 1319 C C . LEU A 1 177 ? -2.625 0.938 -4.266 1.00 96.25 177 LEU A C 1
ATOM 1321 O O . LEU A 1 177 ? -2.903 0.058 -5.075 1.00 96.25 177 LEU A O 1
ATOM 1325 N N . ASN A 1 178 ? -3.516 1.859 -3.904 1.00 90.31 178 ASN A N 1
ATOM 1326 C CA . ASN A 1 178 ? -4.887 1.829 -4.406 1.00 90.31 178 ASN A CA 1
ATOM 1327 C C . ASN A 1 178 ? -4.969 2.129 -5.907 1.00 90.31 178 ASN A C 1
ATOM 1329 O O . ASN A 1 178 ? -5.731 1.472 -6.618 1.00 90.31 178 ASN A O 1
ATOM 1333 N N . ALA A 1 179 ? -4.156 3.063 -6.410 1.00 83.19 179 ALA A N 1
ATOM 1334 C CA . ALA A 1 179 ? -4.051 3.318 -7.844 1.00 83.19 179 ALA A CA 1
ATOM 1335 C C . ALA A 1 179 ? -3.535 2.083 -8.597 1.00 83.19 179 ALA A C 1
ATOM 1337 O O . ALA A 1 179 ? -4.075 1.744 -9.647 1.00 83.19 179 ALA A O 1
ATOM 1338 N N . CYS A 1 180 ? -2.540 1.386 -8.045 1.00 94.88 180 CYS A N 1
ATOM 1339 C CA . CYS A 1 180 ? -2.007 0.132 -8.564 1.00 94.88 180 CYS A CA 1
ATOM 1340 C C . CYS A 1 180 ? -3.084 -0.963 -8.606 1.00 94.88 180 CYS A C 1
ATOM 1342 O O . CYS A 1 180 ? -3.364 -1.514 -9.673 1.00 94.88 180 CYS A O 1
ATOM 1344 N N . CYS A 1 181 ? -3.746 -1.230 -7.478 1.00 93.88 181 CYS A N 1
ATOM 1345 C CA . CYS A 1 181 ? -4.789 -2.246 -7.391 1.00 93.88 181 CYS A CA 1
ATOM 1346 C C . CYS A 1 181 ? -5.937 -1.979 -8.369 1.00 93.88 181 CYS A C 1
ATOM 1348 O O . CYS A 1 181 ? -6.393 -2.906 -9.034 1.00 93.88 181 CYS A O 1
ATOM 1350 N N . SER A 1 182 ? -6.367 -0.723 -8.503 1.00 83.81 182 SER A N 1
ATOM 1351 C CA . SER A 1 182 ? -7.416 -0.339 -9.452 1.00 83.81 182 SER A CA 1
ATOM 1352 C C . SER A 1 182 ? -6.954 -0.530 -10.899 1.00 83.81 182 SER A C 1
ATOM 1354 O O . SER A 1 182 ? -7.589 -1.247 -11.671 1.00 83.81 182 SER A O 1
ATOM 1356 N N . ARG A 1 183 ? -5.781 0.018 -11.243 1.00 87.31 183 ARG A N 1
ATOM 1357 C CA . ARG A 1 183 ? -5.199 -0.013 -12.595 1.00 87.31 183 ARG A CA 1
ATOM 1358 C C . ARG A 1 183 ? -4.962 -1.425 -13.122 1.00 87.31 183 ARG A C 1
ATOM 1360 O O . ARG A 1 183 ? -5.106 -1.649 -14.320 1.00 87.31 183 ARG A O 1
ATOM 1367 N N . PHE A 1 184 ? -4.576 -2.356 -12.254 1.00 85.50 184 PHE A N 1
ATOM 1368 C CA . PHE A 1 184 ? -4.240 -3.732 -12.635 1.00 85.50 184 PHE A CA 1
ATOM 1369 C C . PHE A 1 184 ? -5.291 -4.757 -12.191 1.00 85.50 184 PHE A C 1
ATOM 1371 O O . PHE A 1 184 ? -5.050 -5.962 -12.273 1.00 85.50 184 PHE A O 1
ATOM 1378 N N . GLY A 1 185 ? -6.451 -4.305 -11.705 1.00 82.50 185 GLY A N 1
ATOM 1379 C CA . GLY A 1 185 ? -7.538 -5.178 -11.264 1.00 82.50 185 GLY A CA 1
ATOM 1380 C C . GLY A 1 185 ? -7.163 -6.110 -10.105 1.00 82.50 185 GLY A C 1
ATOM 1381 O O . GLY A 1 185 ? -7.682 -7.217 -10.016 1.00 82.50 185 GLY A O 1
ATOM 1382 N N . ILE A 1 186 ? -6.255 -5.720 -9.214 1.00 94.19 186 ILE A N 1
ATOM 1383 C CA . ILE A 1 186 ? -5.870 -6.510 -8.033 1.00 94.19 186 ILE A CA 1
ATOM 1384 C C . ILE A 1 186 ? -6.881 -6.214 -6.916 1.00 94.19 186 ILE A C 1
ATOM 1386 O O . ILE A 1 186 ? -6.567 -5.536 -5.944 1.00 94.19 186 ILE A O 1
ATOM 1390 N N . THR A 1 187 ? -8.131 -6.639 -7.113 1.00 85.69 187 THR A N 1
ATOM 1391 C CA . THR A 1 187 ? -9.286 -6.183 -6.314 1.00 85.69 187 THR A CA 1
ATOM 1392 C C . THR A 1 187 ? -9.981 -7.277 -5.512 1.00 85.69 187 THR A C 1
ATOM 1394 O O . THR A 1 187 ? -10.665 -6.969 -4.543 1.00 85.69 187 THR A O 1
ATOM 1397 N N . THR A 1 188 ? -9.829 -8.549 -5.885 1.00 82.50 188 THR A N 1
ATOM 1398 C CA . THR A 1 188 ? -10.424 -9.666 -5.136 1.00 82.50 188 THR A CA 1
ATOM 1399 C C . THR A 1 188 ? -9.554 -10.028 -3.934 1.00 82.50 188 THR A C 1
ATOM 1401 O O . THR A 1 188 ? -8.333 -9.857 -3.978 1.00 82.50 188 THR A O 1
ATOM 1404 N N . SER A 1 189 ? -10.147 -10.597 -2.879 1.00 86.31 189 SER A N 1
ATOM 1405 C CA . SER A 1 189 ? -9.388 -11.033 -1.698 1.00 86.31 189 SER A CA 1
ATOM 1406 C C . SER A 1 189 ? -8.251 -11.992 -2.062 1.00 86.31 189 SER A C 1
ATOM 1408 O O . SER A 1 189 ? -7.144 -11.840 -1.559 1.00 86.31 189 SER A O 1
ATOM 1410 N N . ALA A 1 190 ? -8.466 -12.935 -2.988 1.00 84.69 190 ALA A N 1
ATOM 1411 C CA . ALA A 1 190 ? -7.416 -13.854 -3.442 1.00 84.69 190 ALA A CA 1
ATOM 1412 C C . ALA A 1 190 ? -6.225 -13.109 -4.074 1.00 84.69 190 ALA A C 1
ATOM 1414 O O . ALA A 1 190 ? -5.074 -13.330 -3.688 1.00 84.69 190 ALA A O 1
ATOM 1415 N N . ARG A 1 191 ? -6.501 -12.171 -4.991 1.00 96.44 191 ARG A N 1
ATOM 1416 C CA . ARG A 1 191 ? -5.471 -11.356 -5.653 1.00 96.44 191 ARG A CA 1
ATOM 1417 C C . ARG A 1 191 ? -4.727 -10.476 -4.648 1.00 96.44 191 ARG A C 1
ATOM 1419 O O . ARG A 1 191 ? -3.500 -10.464 -4.654 1.00 96.44 191 ARG A O 1
ATOM 1426 N N . LEU A 1 192 ? -5.450 -9.795 -3.755 1.00 97.19 192 LEU A N 1
ATOM 1427 C CA . LEU A 1 192 ? -4.872 -8.927 -2.723 1.00 97.19 192 LEU A CA 1
ATOM 1428 C C . LEU A 1 192 ? -3.975 -9.700 -1.754 1.00 97.19 192 LEU A C 1
ATOM 1430 O O . LEU A 1 192 ? -2.848 -9.276 -1.495 1.00 97.19 192 LEU A O 1
ATOM 1434 N N . ARG A 1 193 ? -4.436 -10.857 -1.262 1.00 97.44 193 ARG A N 1
ATOM 1435 C CA . ARG A 1 193 ? -3.667 -11.693 -0.329 1.00 97.44 193 ARG A CA 1
ATOM 1436 C C . ARG A 1 193 ? -2.351 -12.142 -0.945 1.00 97.44 193 ARG A C 1
ATOM 1438 O O . ARG A 1 193 ? -1.309 -12.019 -0.302 1.00 97.44 193 ARG A O 1
ATOM 1445 N N . HIS A 1 194 ? -2.369 -12.619 -2.187 1.00 98.12 194 HIS A N 1
ATOM 1446 C CA . HIS A 1 194 ? -1.146 -13.029 -2.871 1.00 98.12 194 HIS A CA 1
ATOM 1447 C C . HIS A 1 194 ? -0.246 -11.843 -3.219 1.00 98.12 194 HIS A C 1
ATOM 1449 O O . HIS A 1 194 ? 0.940 -11.884 -2.905 1.00 98.12 194 HIS A O 1
ATOM 1455 N N . PHE A 1 195 ? -0.787 -10.776 -3.803 1.00 98.50 195 PHE A N 1
ATOM 1456 C CA . PHE A 1 195 ? 0.006 -9.620 -4.212 1.00 98.50 195 PHE A CA 1
ATOM 1457 C C . PHE A 1 195 ? 0.717 -8.962 -3.023 1.00 98.50 195 PHE A C 1
ATOM 1459 O O . PHE A 1 195 ? 1.943 -8.852 -3.006 1.00 98.50 195 PHE A O 1
ATOM 1466 N N . ILE A 1 196 ? -0.036 -8.600 -1.980 1.00 98.25 196 ILE A N 1
ATOM 1467 C CA . ILE A 1 196 ? 0.509 -7.878 -0.825 1.00 98.25 196 ILE A CA 1
ATOM 1468 C C . ILE A 1 196 ? 1.460 -8.771 -0.025 1.00 98.25 196 ILE A C 1
ATOM 1470 O O . ILE A 1 196 ? 2.483 -8.280 0.450 1.00 98.25 196 ILE A O 1
ATOM 1474 N N . SER A 1 197 ? 1.193 -10.077 0.107 1.00 97.19 197 SER A N 1
ATOM 1475 C CA . SER A 1 197 ? 2.116 -10.979 0.815 1.00 97.19 197 SER A CA 1
ATOM 1476 C C . SER A 1 197 ? 3.450 -11.164 0.092 1.00 97.19 197 SER A C 1
ATOM 1478 O O . SER A 1 197 ? 4.491 -11.166 0.749 1.00 97.19 197 SER A O 1
ATOM 1480 N N . GLN A 1 198 ? 3.442 -11.250 -1.241 1.00 97.88 198 GLN A N 1
ATOM 1481 C CA . GLN A 1 198 ? 4.673 -11.315 -2.033 1.00 97.88 198 GLN A CA 1
ATOM 1482 C C . GLN A 1 198 ? 5.451 -9.999 -1.930 1.00 97.88 198 GLN A C 1
ATOM 1484 O O . GLN A 1 198 ? 6.619 -10.028 -1.547 1.00 97.88 198 GLN A O 1
ATOM 1489 N N . CYS A 1 199 ? 4.797 -8.845 -2.119 1.00 97.31 199 CYS A N 1
ATOM 1490 C CA . CYS A 1 199 ? 5.426 -7.535 -1.906 1.00 97.31 199 CYS A CA 1
ATOM 1491 C C . CYS A 1 199 ? 6.004 -7.385 -0.492 1.00 97.31 199 CYS A C 1
ATOM 1493 O O . CYS A 1 199 ? 7.083 -6.823 -0.323 1.00 97.31 199 CYS A O 1
ATOM 1495 N N . SER A 1 200 ? 5.310 -7.897 0.530 1.00 95.75 200 SER A N 1
ATOM 1496 C CA . SER A 1 200 ? 5.773 -7.834 1.923 1.00 95.75 200 SER A CA 1
ATOM 1497 C C . SER A 1 200 ? 7.074 -8.609 2.120 1.00 95.75 200 SER A C 1
ATOM 1499 O O . SER A 1 200 ? 7.959 -8.135 2.825 1.00 95.75 200 SER A O 1
ATOM 1501 N N . HIS A 1 201 ? 7.214 -9.769 1.477 1.00 94.25 201 HIS A N 1
ATOM 1502 C CA . HIS A 1 201 ? 8.443 -10.550 1.540 1.00 94.25 201 HIS A CA 1
ATOM 1503 C C . HIS A 1 201 ? 9.594 -9.884 0.776 1.00 94.25 201 HIS A C 1
ATOM 1505 O O . HIS A 1 201 ? 10.661 -9.688 1.348 1.00 94.25 201 HIS A O 1
ATOM 1511 N N . GLU A 1 202 ? 9.366 -9.502 -0.482 1.00 92.19 202 GLU A N 1
ATOM 1512 C CA . GLU A 1 202 ? 10.402 -8.945 -1.370 1.00 92.19 202 GLU A CA 1
ATOM 1513 C C . GLU A 1 202 ? 10.994 -7.623 -0.868 1.00 92.19 202 GLU A C 1
ATOM 1515 O O . GLU A 1 202 ? 12.157 -7.314 -1.109 1.00 92.19 202 GLU A O 1
ATOM 1520 N N . SER A 1 203 ? 10.190 -6.827 -0.165 1.00 92.56 203 SER A N 1
ATOM 1521 C CA . SER A 1 203 ? 10.581 -5.487 0.285 1.00 92.56 203 SER A CA 1
ATOM 1522 C C . SER A 1 203 ? 10.832 -5.379 1.784 1.00 92.56 203 SER A C 1
ATOM 1524 O O . SER A 1 203 ? 11.091 -4.278 2.273 1.00 92.56 203 SER A O 1
ATOM 1526 N N . ALA A 1 204 ? 10.704 -6.487 2.522 1.00 89.25 204 ALA A N 1
ATOM 1527 C CA . ALA A 1 204 ? 10.630 -6.489 3.982 1.00 89.25 204 ALA A CA 1
ATOM 1528 C C . ALA A 1 204 ? 9.595 -5.466 4.506 1.00 89.25 204 ALA A C 1
ATOM 1530 O O . ALA A 1 204 ? 9.918 -4.570 5.280 1.00 89.25 204 ALA A O 1
ATOM 1531 N N . CYS A 1 205 ? 8.344 -5.584 4.047 1.00 87.75 205 CYS A N 1
ATOM 1532 C CA . CYS A 1 205 ? 7.238 -4.661 4.347 1.00 87.75 205 CYS A CA 1
ATOM 1533 C C . CYS A 1 205 ? 7.548 -3.185 4.037 1.00 87.75 205 CYS A C 1
ATOM 1535 O O . CYS A 1 205 ? 7.206 -2.286 4.809 1.00 87.75 205 CYS A O 1
ATOM 1537 N N . GLY A 1 206 ? 8.197 -2.937 2.902 1.00 86.81 206 GLY A N 1
ATOM 1538 C CA . GLY A 1 206 ? 8.461 -1.594 2.399 1.00 86.81 206 GLY A CA 1
ATOM 1539 C C . GLY A 1 206 ? 9.755 -0.952 2.884 1.00 86.81 206 GLY A C 1
ATOM 1540 O O . GLY A 1 206 ? 10.026 0.184 2.499 1.00 86.81 206 GLY A O 1
ATOM 1541 N N . VAL A 1 207 ? 10.571 -1.662 3.670 1.00 85.75 207 VAL A N 1
ATOM 1542 C CA . VAL A 1 207 ? 11.906 -1.196 4.087 1.00 85.75 207 VAL A CA 1
ATOM 1543 C C . VAL A 1 207 ? 12.813 -0.981 2.874 1.00 85.75 207 VAL A C 1
ATOM 1545 O O . VAL A 1 207 ? 13.562 -0.006 2.829 1.00 85.75 207 VAL A O 1
ATOM 1548 N N . TYR A 1 208 ? 12.713 -1.849 1.865 1.00 86.50 208 TYR A N 1
ATOM 1549 C CA . TYR A 1 208 ? 13.507 -1.760 0.644 1.00 86.50 208 TYR A CA 1
ATOM 1550 C C . TYR A 1 208 ? 12.618 -1.508 -0.575 1.00 86.50 208 TYR A C 1
ATOM 1552 O O . TYR A 1 208 ? 11.839 -2.360 -0.997 1.00 86.50 208 TYR A O 1
ATOM 1560 N N . THR A 1 209 ? 12.760 -0.324 -1.169 1.00 88.69 209 THR A N 1
ATOM 1561 C CA . THR A 1 209 ? 12.136 0.055 -2.452 1.00 88.69 209 THR A CA 1
ATOM 1562 C C . THR A 1 209 ? 13.113 -0.018 -3.625 1.00 88.69 209 THR A C 1
ATOM 1564 O O . THR A 1 209 ? 12.721 0.198 -4.772 1.00 88.69 209 THR A O 1
ATOM 1567 N N . LYS A 1 210 ? 14.387 -0.311 -3.345 1.00 89.88 210 LYS A N 1
ATOM 1568 C CA . LYS A 1 210 ? 15.465 -0.493 -4.318 1.00 89.88 210 LYS A CA 1
ATOM 1569 C C . LYS A 1 210 ? 16.258 -1.729 -3.952 1.00 89.88 210 LYS A C 1
ATOM 1571 O O . LYS A 1 210 ? 16.462 -2.014 -2.772 1.00 89.88 210 LYS A O 1
ATOM 1576 N N . GLU A 1 211 ? 16.764 -2.408 -4.965 1.00 86.94 211 GLU A N 1
ATOM 1577 C CA . GLU A 1 211 ? 17.809 -3.403 -4.793 1.00 86.94 211 GLU A CA 1
ATOM 1578 C C . GLU A 1 211 ? 19.035 -2.798 -4.091 1.00 86.94 211 GLU A C 1
ATOM 1580 O O . GLU A 1 211 ? 19.500 -1.703 -4.440 1.00 86.94 211 GLU A O 1
ATOM 1585 N N . LEU A 1 212 ? 19.569 -3.530 -3.109 1.00 85.00 212 LEU A N 1
ATOM 1586 C CA . LEU A 1 212 ? 20.751 -3.121 -2.345 1.00 85.00 212 LEU A CA 1
ATOM 1587 C C . LEU A 1 212 ? 22.043 -3.216 -3.164 1.00 85.00 212 LEU A C 1
ATOM 1589 O O . LEU A 1 212 ? 22.968 -2.438 -2.940 1.00 85.00 212 LEU A O 1
ATOM 1593 N N . ALA A 1 213 ? 22.105 -4.136 -4.130 1.00 89.75 213 ALA A N 1
ATOM 1594 C CA . ALA A 1 213 ? 23.237 -4.249 -5.039 1.00 89.75 213 ALA A CA 1
ATOM 1595 C C . ALA A 1 213 ? 23.394 -2.979 -5.895 1.00 89.75 213 ALA A C 1
ATOM 1597 O O . ALA A 1 213 ? 22.438 -2.233 -6.138 1.00 89.75 213 ALA A O 1
ATOM 1598 N N . SER A 1 214 ? 24.612 -2.728 -6.386 1.00 93.00 214 SER A N 1
ATOM 1599 C CA . SER A 1 214 ? 24.907 -1.544 -7.207 1.00 93.00 214 SER A CA 1
ATOM 1600 C C . SER A 1 214 ? 24.173 -1.541 -8.552 1.00 93.00 214 SER A C 1
ATOM 1602 O O . SER A 1 214 ? 23.998 -0.480 -9.140 1.00 93.00 214 SER A O 1
ATOM 1604 N N . GLY A 1 215 ? 23.746 -2.709 -9.042 1.00 95.12 215 GLY A N 1
ATOM 1605 C CA . GLY A 1 215 ? 23.178 -2.885 -10.380 1.00 95.12 215 GLY A CA 1
ATOM 1606 C C . GLY A 1 215 ? 24.224 -3.007 -11.492 1.00 95.12 215 GLY A C 1
ATOM 1607 O O . GLY A 1 215 ? 23.865 -3.271 -12.633 1.00 95.12 215 GLY A O 1
ATOM 1608 N N . THR A 1 216 ? 25.520 -2.887 -11.181 1.00 95.94 216 THR A N 1
ATOM 1609 C CA . THR A 1 216 ? 26.612 -3.014 -12.167 1.00 95.94 216 THR A CA 1
ATOM 1610 C C . THR A 1 216 ? 26.620 -4.382 -12.857 1.00 95.94 216 THR A C 1
ATOM 1612 O O . THR A 1 216 ? 26.988 -4.479 -14.019 1.00 95.94 216 THR A 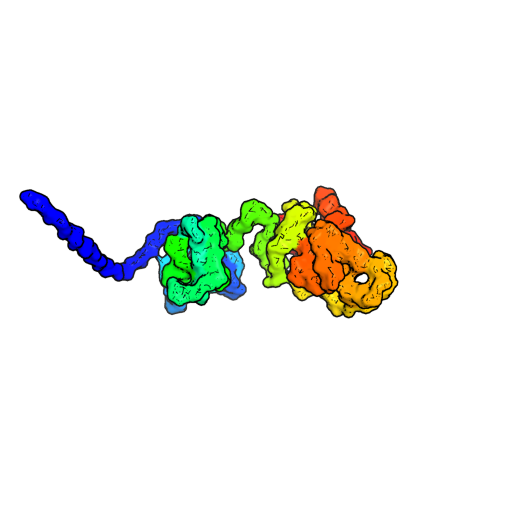O 1
ATOM 1615 N N . ALA A 1 217 ? 26.147 -5.434 -12.180 1.00 95.88 217 ALA A N 1
ATOM 1616 C CA . ALA A 1 217 ? 25.999 -6.767 -12.768 1.00 95.88 217 ALA A CA 1
ATOM 1617 C C . ALA A 1 217 ? 24.977 -6.825 -13.924 1.00 95.88 217 ALA A C 1
ATOM 1619 O O . ALA A 1 217 ? 24.977 -7.785 -14.693 1.00 95.88 217 ALA A O 1
ATOM 1620 N N . TYR A 1 218 ? 24.109 -5.816 -14.053 1.00 95.94 218 TYR A N 1
ATOM 1621 C CA . TYR A 1 218 ? 23.159 -5.703 -15.158 1.00 95.94 218 TYR A CA 1
ATOM 1622 C C . TYR A 1 218 ? 23.693 -4.878 -16.332 1.00 95.94 218 TYR A C 1
ATOM 1624 O O . TYR A 1 218 ? 23.002 -4.753 -17.342 1.00 95.94 218 TYR A O 1
ATOM 1632 N N . GLU A 1 219 ? 24.880 -4.285 -16.220 1.00 97.38 219 GLU A N 1
ATOM 1633 C CA . GLU A 1 219 ? 25.456 -3.468 -17.286 1.00 97.38 219 GLU A CA 1
ATOM 1634 C C . GLU A 1 219 ? 25.693 -4.312 -18.550 1.00 97.38 219 GLU A C 1
ATOM 1636 O O . GLU A 1 219 ? 26.183 -5.439 -18.471 1.00 97.38 219 GLU A O 1
ATOM 1641 N N . GLY A 1 220 ? 25.303 -3.795 -19.720 1.00 95.62 220 GLY A N 1
ATOM 1642 C CA . GLY A 1 220 ? 25.466 -4.494 -21.002 1.00 95.62 220 GLY A CA 1
ATOM 1643 C C . GLY A 1 220 ? 24.568 -5.724 -21.212 1.00 95.62 220 GLY A C 1
ATOM 1644 O O . GLY A 1 220 ? 24.688 -6.399 -22.236 1.00 95.62 220 GLY A O 1
ATOM 1645 N N . ARG A 1 221 ? 23.670 -6.052 -20.271 1.00 97.06 221 ARG A N 1
ATOM 1646 C CA . ARG A 1 221 ? 22.725 -7.176 -20.398 1.00 97.06 221 ARG A CA 1
ATOM 1647 C C . ARG A 1 221 ? 21.666 -6.878 -21.461 1.00 97.06 221 ARG A C 1
ATOM 1649 O O . ARG A 1 221 ? 20.652 -6.230 -21.191 1.00 97.06 221 ARG A O 1
ATOM 1656 N N . THR A 1 222 ? 21.889 -7.382 -22.672 1.00 96.06 222 THR A N 1
ATOM 1657 C CA . THR A 1 222 ? 21.001 -7.182 -23.830 1.00 96.06 222 THR A CA 1
ATOM 1658 C C . THR A 1 222 ? 19.619 -7.803 -23.637 1.00 96.06 222 THR A C 1
ATOM 1660 O O . THR A 1 222 ? 18.630 -7.229 -24.088 1.00 96.06 222 THR A O 1
ATOM 1663 N N . ASP A 1 223 ? 19.515 -8.906 -22.895 1.00 95.38 223 ASP A N 1
ATOM 1664 C CA . ASP A 1 223 ? 18.245 -9.540 -22.517 1.00 95.38 223 ASP A CA 1
ATOM 1665 C C . ASP A 1 223 ? 17.379 -8.652 -21.603 1.00 95.38 223 ASP A C 1
ATOM 1667 O O . ASP A 1 223 ? 16.153 -8.751 -21.610 1.00 95.38 223 ASP A O 1
ATOM 1671 N N . LEU A 1 224 ? 18.005 -7.727 -20.868 1.00 95.06 224 LEU A N 1
ATOM 1672 C CA . LEU A 1 224 ? 17.344 -6.701 -20.056 1.00 95.06 224 LEU A CA 1
ATOM 1673 C C . LEU A 1 224 ? 17.169 -5.365 -20.801 1.00 95.06 224 LEU A C 1
ATOM 1675 O O . LEU A 1 224 ? 16.571 -4.430 -20.261 1.00 95.06 224 LEU A O 1
ATOM 1679 N N . GLY A 1 225 ? 17.666 -5.270 -22.038 1.00 96.81 225 GLY A N 1
ATOM 1680 C CA . GLY A 1 225 ? 17.698 -4.042 -22.835 1.00 96.81 225 GLY A CA 1
ATOM 1681 C C . GLY A 1 225 ? 18.737 -3.019 -22.386 1.00 96.81 225 GLY A C 1
ATOM 1682 O O . GLY A 1 225 ? 18.674 -1.875 -22.830 1.00 96.81 225 GLY A O 1
ATOM 1683 N N . ASN A 1 226 ? 19.665 -3.401 -21.507 1.00 97.25 226 ASN A N 1
ATOM 1684 C CA . ASN A 1 226 ? 20.713 -2.520 -20.999 1.00 97.25 226 ASN A CA 1
ATOM 1685 C C . ASN A 1 226 ? 21.832 -2.418 -22.042 1.00 97.25 226 ASN A C 1
ATOM 1687 O O . ASN A 1 226 ? 22.816 -3.153 -21.978 1.00 97.25 226 ASN A O 1
ATOM 1691 N N . ILE A 1 227 ? 21.635 -1.564 -23.044 1.00 95.56 227 ILE A N 1
ATOM 1692 C CA . ILE A 1 227 ? 22.526 -1.418 -24.207 1.00 95.56 227 ILE A CA 1
ATOM 1693 C C . ILE A 1 227 ? 23.315 -0.105 -24.196 1.00 95.56 227 ILE A C 1
ATOM 1695 O O . ILE A 1 227 ? 24.224 0.061 -25.009 1.00 95.56 227 ILE A O 1
ATOM 1699 N N . TYR A 1 228 ? 22.988 0.821 -23.294 1.00 95.81 228 TYR A N 1
ATOM 1700 C CA . TYR A 1 228 ? 23.716 2.073 -23.114 1.00 95.81 228 TYR A CA 1
ATOM 1701 C C . TYR A 1 228 ? 24.529 2.041 -21.823 1.00 95.81 228 TYR A C 1
ATOM 1703 O O . TYR A 1 228 ? 24.105 1.467 -20.823 1.00 95.81 228 TYR A O 1
ATOM 1711 N N . ALA A 1 229 ? 25.682 2.711 -21.843 1.00 96.94 229 ALA A N 1
ATOM 1712 C CA . ALA A 1 229 ? 26.531 2.838 -20.668 1.00 96.94 229 ALA A CA 1
ATOM 1713 C C . ALA A 1 229 ? 25.769 3.482 -19.494 1.00 96.94 229 ALA A C 1
ATOM 1715 O O . ALA A 1 229 ? 25.195 4.566 -19.631 1.00 96.94 229 ALA A O 1
ATOM 1716 N N . GLY A 1 230 ? 25.801 2.825 -18.335 1.00 97.00 230 GLY A N 1
ATOM 1717 C CA . GLY A 1 230 ? 25.136 3.248 -17.102 1.00 97.00 230 GLY A CA 1
ATOM 1718 C C . GLY A 1 230 ? 23.720 2.693 -16.925 1.00 97.00 230 GLY A C 1
ATOM 1719 O O . GLY A 1 230 ? 23.086 2.976 -15.903 1.00 97.00 230 GLY A O 1
ATOM 1720 N N . ASP A 1 231 ? 23.217 1.898 -17.872 1.00 98.00 231 ASP A N 1
ATOM 1721 C CA . ASP A 1 231 ? 21.885 1.296 -17.786 1.00 98.00 231 ASP A CA 1
ATOM 1722 C C . ASP A 1 231 ? 21.759 0.333 -16.598 1.00 98.00 231 ASP A C 1
ATOM 1724 O O . ASP A 1 231 ? 20.695 0.264 -15.979 1.00 98.00 231 ASP A O 1
ATOM 1728 N N . GLY A 1 232 ? 22.825 -0.390 -16.243 1.00 97.62 232 GLY A N 1
ATOM 1729 C CA . GLY A 1 232 ? 22.797 -1.390 -15.179 1.00 97.62 232 GLY A CA 1
ATOM 1730 C C . GLY A 1 232 ? 22.386 -0.790 -13.831 1.00 97.62 232 GLY A C 1
ATOM 1731 O O . GLY A 1 232 ? 21.331 -1.150 -13.302 1.00 97.62 232 GLY A O 1
ATOM 1732 N N . PRO A 1 233 ? 23.154 0.168 -13.281 1.00 97.81 233 PRO A N 1
ATOM 1733 C CA . PRO A 1 233 ? 22.780 0.872 -12.057 1.00 97.81 233 PRO A CA 1
ATOM 1734 C C . PRO A 1 233 ? 21.471 1.664 -12.172 1.00 97.81 233 PRO A C 1
ATOM 1736 O O . PRO A 1 233 ? 20.689 1.690 -11.219 1.00 97.81 233 PRO A O 1
ATOM 1739 N N . LYS A 1 234 ? 21.206 2.292 -13.327 1.00 97.88 234 LYS A N 1
ATOM 1740 C CA . LYS A 1 234 ? 20.022 3.143 -13.528 1.00 97.88 234 LYS A CA 1
ATOM 1741 C C . LYS A 1 234 ? 18.710 2.355 -13.535 1.00 97.88 234 LYS A C 1
ATOM 1743 O O . LYS A 1 234 ? 17.700 2.860 -13.043 1.00 97.88 234 LYS A O 1
ATOM 1748 N N . TYR A 1 235 ? 18.722 1.135 -14.064 1.00 97.88 235 TYR A N 1
ATOM 1749 C CA . TYR A 1 235 ? 17.546 0.270 -14.196 1.00 97.88 235 TYR A CA 1
ATOM 1750 C C . TYR A 1 235 ? 17.669 -1.022 -13.384 1.00 97.88 235 TYR A C 1
ATOM 1752 O O . TYR A 1 235 ? 17.094 -2.047 -13.750 1.00 97.88 235 TYR A O 1
ATOM 1760 N N . LYS A 1 236 ? 18.401 -0.988 -12.268 1.00 96.56 236 LYS A N 1
ATOM 1761 C CA . LYS A 1 236 ? 18.406 -2.077 -11.282 1.00 96.56 236 LYS A CA 1
ATOM 1762 C C . LYS A 1 236 ? 17.032 -2.254 -10.619 1.00 96.56 236 LYS A C 1
ATOM 1764 O O . LYS A 1 236 ? 16.126 -1.441 -10.838 1.00 96.56 236 LYS A O 1
ATOM 1769 N N . GLY A 1 237 ? 16.881 -3.288 -9.791 1.00 95.06 237 GLY A N 1
ATOM 1770 C CA . GLY A 1 237 ? 15.598 -3.633 -9.181 1.00 95.06 237 GLY A CA 1
ATOM 1771 C C . GLY A 1 237 ? 14.949 -2.476 -8.415 1.00 95.06 237 GLY A C 1
ATOM 1772 O O . GLY A 1 237 ? 15.527 -1.932 -7.470 1.00 95.06 237 GLY A O 1
ATOM 1773 N N . GLY A 1 238 ? 13.738 -2.095 -8.833 1.00 93.81 238 GLY A N 1
ATOM 1774 C CA . GLY A 1 238 ? 12.955 -1.006 -8.244 1.00 93.81 238 GLY A CA 1
ATOM 1775 C C . GLY A 1 238 ? 11.527 -1.405 -7.865 1.00 93.81 238 GLY A C 1
ATOM 1776 O O . GLY A 1 238 ? 10.854 -2.160 -8.570 1.00 93.81 238 GLY A O 1
ATOM 1777 N N . GLY A 1 239 ? 11.039 -0.846 -6.760 1.00 94.69 239 GLY A N 1
ATOM 1778 C CA . GLY A 1 239 ? 9.727 -1.136 -6.182 1.00 94.69 239 GLY A CA 1
ATOM 1779 C C . GLY A 1 239 ? 9.643 -2.493 -5.484 1.00 94.69 239 GLY A C 1
ATOM 1780 O O . GLY A 1 239 ? 10.648 -3.165 -5.256 1.00 94.69 239 GLY A O 1
ATOM 1781 N N . TYR A 1 240 ? 8.426 -2.893 -5.117 1.00 95.69 240 TYR A N 1
ATOM 1782 C CA . TYR A 1 240 ? 8.221 -4.001 -4.177 1.00 95.69 240 TYR A CA 1
ATOM 1783 C C . TYR A 1 240 ? 8.251 -5.408 -4.791 1.00 95.69 240 TYR A C 1
ATOM 1785 O O . TYR A 1 240 ? 8.142 -6.368 -4.045 1.00 95.69 240 TYR A O 1
ATOM 1793 N N . ILE A 1 241 ? 8.392 -5.552 -6.116 1.00 91.00 241 ILE A N 1
ATOM 1794 C CA . ILE A 1 241 ? 8.688 -6.832 -6.808 1.00 91.00 241 ILE A CA 1
ATOM 1795 C C . ILE A 1 241 ? 9.846 -6.616 -7.811 1.00 91.00 241 ILE A C 1
ATOM 1797 O O . ILE A 1 241 ? 9.861 -7.170 -8.899 1.00 91.00 241 ILE A O 1
ATOM 1801 N N . GLN A 1 242 ? 10.820 -5.764 -7.465 1.00 87.88 242 GLN A N 1
ATOM 1802 C CA . GLN A 1 242 ? 12.109 -5.655 -8.174 1.00 87.88 242 GLN A CA 1
ATOM 1803 C C . GLN A 1 242 ? 11.981 -5.569 -9.716 1.00 87.88 242 GLN A C 1
ATOM 1805 O O . GLN A 1 242 ? 12.434 -6.446 -10.451 1.00 87.88 242 GLN A O 1
ATOM 1810 N N . LEU A 1 243 ? 11.356 -4.505 -10.236 1.00 93.75 243 LEU A N 1
ATOM 1811 C CA . LEU A 1 243 ? 11.354 -4.251 -11.681 1.00 93.75 243 LEU A CA 1
ATOM 1812 C C . LEU A 1 243 ? 12.793 -3.954 -12.133 1.00 93.75 243 LEU A C 1
ATOM 1814 O O . LEU A 1 243 ? 13.371 -2.978 -11.661 1.00 93.75 243 LEU A O 1
ATOM 1818 N N . THR A 1 244 ? 13.347 -4.766 -13.038 1.00 95.81 244 THR A N 1
ATOM 1819 C CA . THR A 1 244 ? 14.770 -4.709 -13.429 1.00 95.81 244 THR A CA 1
ATOM 1820 C C . THR A 1 244 ? 14.939 -4.680 -14.947 1.00 95.81 244 THR A C 1
ATOM 1822 O O . THR A 1 244 ? 14.244 -5.396 -15.668 1.00 95.81 244 THR A O 1
ATOM 1825 N N . GLY A 1 245 ? 15.891 -3.885 -15.436 1.00 97.38 245 GLY A N 1
ATOM 1826 C CA . GLY A 1 245 ? 16.281 -3.779 -16.841 1.00 97.38 245 GLY A CA 1
ATOM 1827 C C . GLY A 1 245 ? 15.571 -2.663 -17.603 1.00 97.38 245 GLY A C 1
ATOM 1828 O O . GLY A 1 245 ? 14.363 -2.453 -17.450 1.00 97.38 245 GLY A O 1
ATOM 1829 N N . ARG A 1 246 ? 16.307 -1.967 -18.473 1.00 97.94 246 ARG A N 1
ATOM 1830 C CA . ARG A 1 246 ? 15.812 -0.853 -19.292 1.00 97.94 246 ARG A CA 1
ATOM 1831 C C . ARG A 1 246 ? 14.544 -1.207 -20.056 1.00 97.94 246 ARG A C 1
ATOM 1833 O O . ARG A 1 246 ? 13.605 -0.416 -20.047 1.00 97.94 246 ARG A O 1
ATOM 1840 N N . SER A 1 247 ? 14.480 -2.389 -20.673 1.00 97.12 247 SER A N 1
ATOM 1841 C CA . SER A 1 247 ? 13.298 -2.829 -21.430 1.00 97.12 247 SER A CA 1
ATOM 1842 C C . SER A 1 247 ? 12.035 -2.836 -20.567 1.00 97.12 247 SER A C 1
ATOM 1844 O O . SER A 1 247 ? 10.961 -2.439 -21.019 1.00 97.12 247 SER A O 1
ATOM 1846 N N . ASN A 1 248 ? 12.154 -3.238 -19.300 1.00 96.69 248 ASN A N 1
ATOM 1847 C CA . ASN A 1 248 ? 11.027 -3.287 -18.374 1.00 96.69 248 ASN A CA 1
ATOM 1848 C C . ASN A 1 248 ? 10.634 -1.897 -17.860 1.00 96.69 248 ASN A C 1
ATOM 1850 O O . ASN A 1 248 ? 9.440 -1.600 -17.788 1.00 96.69 248 ASN A O 1
ATOM 1854 N N . TYR A 1 249 ? 11.607 -1.027 -17.575 1.00 97.50 249 TYR A N 1
ATOM 1855 C CA . TYR A 1 249 ? 11.336 0.376 -17.243 1.00 97.50 249 TYR A CA 1
ATOM 1856 C C . TYR A 1 249 ? 10.705 1.126 -18.420 1.00 97.50 249 TYR A C 1
ATOM 1858 O O . TYR A 1 249 ? 9.747 1.866 -18.221 1.00 97.50 249 TYR A O 1
ATOM 1866 N N . GLN A 1 250 ? 11.169 0.896 -19.651 1.00 96.31 250 GLN A N 1
ATOM 1867 C CA . GLN A 1 250 ? 10.576 1.471 -20.860 1.00 96.31 250 GLN A CA 1
ATOM 1868 C C . GLN A 1 250 ? 9.136 0.991 -21.052 1.00 96.31 250 GLN A C 1
ATOM 1870 O O . GLN A 1 250 ? 8.256 1.794 -21.354 1.00 96.31 250 GLN A O 1
ATOM 1875 N N . ALA A 1 251 ? 8.871 -0.300 -20.839 1.00 90.94 251 ALA A N 1
ATOM 1876 C CA . ALA A 1 251 ? 7.518 -0.839 -20.922 1.00 90.94 251 ALA A CA 1
ATOM 1877 C C . ALA A 1 251 ? 6.582 -0.198 -19.882 1.00 90.94 251 ALA A C 1
ATOM 1879 O O . ALA A 1 251 ? 5.448 0.145 -20.218 1.00 90.94 251 ALA A O 1
ATOM 1880 N N . LEU A 1 252 ? 7.058 0.012 -18.649 1.00 92.75 252 LEU A N 1
ATOM 1881 C CA . LEU A 1 252 ? 6.299 0.726 -17.621 1.00 92.75 252 LEU A CA 1
ATOM 1882 C C . LEU A 1 252 ? 6.074 2.196 -18.010 1.00 92.75 252 LEU A C 1
ATOM 1884 O O . LEU A 1 252 ? 4.946 2.672 -17.928 1.00 92.75 252 LEU A O 1
ATOM 1888 N N . ALA A 1 253 ? 7.115 2.892 -18.476 1.00 87.31 253 ALA A N 1
ATOM 1889 C CA . ALA A 1 253 ? 7.037 4.280 -18.932 1.00 87.31 253 ALA A CA 1
ATOM 1890 C C . ALA A 1 253 ? 5.964 4.454 -20.016 1.00 87.31 253 ALA A C 1
ATOM 1892 O O . ALA A 1 253 ? 5.114 5.336 -19.916 1.00 87.31 253 ALA A O 1
ATOM 1893 N N . ASN A 1 254 ? 5.956 3.560 -21.008 1.00 83.56 254 ASN A N 1
ATOM 1894 C CA . ASN A 1 254 ? 4.979 3.570 -22.094 1.00 83.56 254 ASN A CA 1
ATOM 1895 C C . ASN A 1 254 ? 3.560 3.297 -21.579 1.00 83.56 254 ASN A C 1
ATOM 1897 O O . ASN A 1 254 ? 2.625 3.986 -21.972 1.00 83.56 254 ASN A O 1
ATOM 1901 N N . TYR A 1 255 ? 3.394 2.322 -20.678 1.00 83.69 255 TYR A N 1
ATOM 1902 C CA . TYR A 1 255 ? 2.085 1.975 -20.118 1.00 83.69 255 TYR A CA 1
ATOM 1903 C C . TYR A 1 255 ? 1.483 3.103 -19.269 1.00 83.69 255 TYR A C 1
ATOM 1905 O O . TYR A 1 255 ? 0.273 3.320 -19.280 1.00 83.69 255 TYR A O 1
ATOM 1913 N N . LEU A 1 256 ? 2.319 3.822 -18.516 1.00 79.69 256 LEU A N 1
ATOM 1914 C CA . LEU A 1 256 ? 1.886 4.952 -17.692 1.00 79.69 256 LEU A CA 1
ATOM 1915 C C . LEU A 1 256 ? 1.797 6.269 -18.474 1.00 79.69 256 LEU A C 1
ATOM 1917 O O . LEU A 1 256 ? 1.223 7.222 -17.950 1.00 79.69 256 LEU A O 1
ATOM 1921 N N . ASN A 1 257 ? 2.355 6.320 -19.689 1.00 85.62 257 ASN A N 1
ATOM 1922 C CA . ASN A 1 257 ? 2.682 7.553 -20.404 1.00 85.62 257 ASN A CA 1
ATOM 1923 C C . ASN A 1 257 ? 3.497 8.528 -19.527 1.00 85.62 257 ASN A C 1
ATOM 1925 O O . ASN A 1 257 ? 3.164 9.705 -19.396 1.00 85.62 257 ASN A O 1
ATOM 1929 N N . ASP A 1 258 ? 4.551 8.015 -18.886 1.00 88.38 258 ASP A N 1
ATOM 1930 C CA . ASP A 1 258 ? 5.398 8.761 -17.952 1.00 88.38 258 ASP A CA 1
ATOM 1931 C C . ASP A 1 258 ? 6.885 8.559 -18.263 1.00 88.38 258 ASP A C 1
ATOM 1933 O O . ASP A 1 258 ? 7.505 7.551 -17.911 1.00 88.38 258 ASP A O 1
ATOM 1937 N N . ALA A 1 259 ? 7.477 9.558 -18.918 1.00 86.12 259 ALA A N 1
ATOM 1938 C CA . ALA A 1 259 ? 8.877 9.532 -19.323 1.00 86.12 259 ALA A CA 1
ATOM 1939 C C . ALA A 1 259 ? 9.859 9.559 -18.137 1.00 86.12 259 ALA A C 1
ATOM 1941 O O . ALA A 1 259 ? 11.018 9.168 -18.303 1.00 86.12 259 ALA A O 1
ATOM 1942 N N . ASN A 1 260 ? 9.434 9.969 -16.934 1.00 89.31 260 ASN A N 1
ATOM 1943 C CA . ASN A 1 260 ? 10.323 10.025 -15.767 1.00 89.31 260 ASN A CA 1
ATOM 1944 C C . ASN A 1 260 ? 10.813 8.639 -15.346 1.00 89.31 260 ASN A C 1
ATOM 1946 O O . ASN A 1 260 ? 11.949 8.507 -14.885 1.00 89.31 260 ASN A O 1
ATOM 1950 N N . VAL A 1 261 ? 10.005 7.602 -15.584 1.00 90.69 261 VAL A N 1
ATOM 1951 C CA . VAL A 1 261 ? 10.382 6.204 -15.343 1.00 90.69 261 VAL A CA 1
ATOM 1952 C C . VAL A 1 261 ? 11.667 5.845 -16.097 1.00 90.69 261 VAL A C 1
ATOM 1954 O O . VAL A 1 261 ? 12.535 5.180 -15.538 1.00 90.69 261 VAL A O 1
ATOM 1957 N N . ILE A 1 262 ? 11.846 6.335 -17.328 1.00 94.44 262 ILE A N 1
ATOM 1958 C CA . ILE A 1 262 ? 13.067 6.105 -18.112 1.00 94.44 262 ILE A CA 1
ATOM 1959 C C . ILE A 1 262 ? 14.142 7.154 -17.863 1.00 94.44 262 ILE A C 1
ATOM 1961 O O . ILE A 1 262 ? 15.323 6.805 -17.761 1.00 94.44 262 ILE A O 1
ATOM 1965 N N . ASN A 1 263 ? 13.762 8.424 -17.756 1.00 91.00 263 ASN A N 1
ATOM 1966 C CA . ASN A 1 263 ? 14.725 9.513 -17.635 1.00 91.00 263 ASN A CA 1
ATOM 1967 C C . ASN A 1 263 ? 15.492 9.441 -16.313 1.00 91.00 263 ASN A C 1
ATOM 1969 O O . ASN A 1 263 ? 16.706 9.640 -16.316 1.00 91.00 263 ASN A O 1
ATOM 1973 N N . ILE A 1 264 ? 14.814 9.078 -15.223 1.00 94.12 264 ILE A N 1
ATOM 1974 C CA . ILE A 1 264 ? 15.384 9.028 -13.872 1.00 94.12 264 ILE A CA 1
ATOM 1975 C C . ILE A 1 264 ? 15.697 7.582 -13.448 1.00 94.12 264 ILE A C 1
ATOM 1977 O O . ILE A 1 264 ? 16.705 7.348 -12.789 1.00 94.12 264 ILE A O 1
ATOM 1981 N N . GLY A 1 265 ? 14.897 6.596 -13.866 1.00 95.94 265 GLY A N 1
ATOM 1982 C CA . GLY A 1 265 ? 15.147 5.183 -13.560 1.00 95.94 265 GLY A CA 1
ATOM 1983 C C . GLY A 1 265 ? 14.726 4.781 -12.144 1.00 95.94 265 GLY A C 1
ATOM 1984 O O . GLY A 1 265 ? 13.687 5.216 -11.635 1.00 95.94 265 GLY A O 1
ATOM 1985 N N . VAL A 1 266 ? 15.526 3.920 -11.513 1.00 97.38 266 VAL A N 1
ATOM 1986 C CA . VAL A 1 266 ? 15.214 3.256 -10.236 1.00 97.38 266 VAL A CA 1
ATOM 1987 C C . VAL A 1 266 ? 14.840 4.226 -9.115 1.00 97.38 266 VAL A C 1
ATOM 1989 O O . VAL A 1 266 ? 13.949 3.934 -8.319 1.00 97.38 266 VAL A O 1
ATOM 1992 N N . ASP A 1 267 ? 15.448 5.412 -9.073 1.00 94.69 267 ASP A N 1
ATOM 1993 C CA . ASP A 1 267 ? 15.160 6.414 -8.045 1.00 94.69 267 ASP A CA 1
ATOM 1994 C C . ASP A 1 267 ? 13.733 6.951 -8.141 1.00 94.69 267 ASP A C 1
ATOM 1996 O O . ASP A 1 267 ? 13.055 7.099 -7.122 1.00 94.69 267 ASP A O 1
ATOM 2000 N N . TYR A 1 268 ? 13.244 7.185 -9.359 1.00 94.19 268 TYR A N 1
ATOM 2001 C CA . TYR A 1 268 ? 11.877 7.644 -9.567 1.00 94.19 268 TYR A CA 1
ATOM 2002 C C . TYR A 1 268 ? 10.869 6.554 -9.219 1.00 94.19 268 TYR A C 1
ATOM 2004 O O . TYR A 1 268 ? 9.912 6.826 -8.492 1.00 94.19 268 TYR A O 1
ATOM 2012 N N . VAL A 1 269 ? 11.109 5.321 -9.675 1.00 95.56 269 VAL A N 1
ATOM 2013 C CA . VAL A 1 269 ? 10.224 4.183 -9.392 1.00 95.56 269 VAL A CA 1
ATOM 2014 C C . VAL A 1 269 ? 10.141 3.908 -7.893 1.00 95.56 269 VAL A C 1
ATOM 2016 O O . VAL A 1 269 ? 9.045 3.798 -7.354 1.00 95.56 269 VAL A O 1
ATOM 2019 N N . ALA A 1 270 ? 11.272 3.864 -7.196 1.00 93.06 270 ALA A N 1
ATOM 2020 C CA . ALA A 1 270 ? 11.312 3.571 -5.768 1.00 93.06 270 ALA A CA 1
ATOM 2021 C C . ALA A 1 270 ? 10.614 4.628 -4.902 1.00 93.06 270 ALA A C 1
ATOM 2023 O O . ALA A 1 270 ? 9.991 4.286 -3.898 1.00 93.06 270 ALA A O 1
ATOM 2024 N N . ASN A 1 271 ? 10.713 5.902 -5.288 1.00 88.75 271 ASN A N 1
ATOM 2025 C CA . ASN A 1 271 ? 10.146 7.008 -4.520 1.00 88.75 271 ASN A CA 1
ATOM 2026 C C . ASN A 1 271 ? 8.664 7.255 -4.851 1.00 88.75 271 ASN A C 1
ATOM 2028 O O . ASN A 1 271 ? 7.895 7.659 -3.978 1.00 88.75 271 ASN A O 1
ATOM 2032 N N . ASN A 1 272 ? 8.253 7.021 -6.103 1.00 88.31 272 ASN A N 1
ATOM 2033 C CA . ASN A 1 272 ? 6.952 7.471 -6.606 1.00 88.31 272 ASN A CA 1
ATOM 2034 C C . ASN A 1 272 ? 6.017 6.350 -7.060 1.00 88.31 272 ASN A C 1
ATOM 2036 O O . ASN A 1 272 ? 4.814 6.588 -7.134 1.00 88.31 272 ASN A O 1
ATOM 2040 N N . LEU A 1 273 ? 6.526 5.164 -7.385 1.00 95.25 273 LEU A N 1
ATOM 2041 C CA . LEU A 1 273 ? 5.741 4.083 -7.986 1.00 95.25 273 LEU A CA 1
ATOM 2042 C C . LEU A 1 273 ? 6.085 2.680 -7.437 1.00 95.25 273 LEU A C 1
ATOM 2044 O O . LEU A 1 273 ? 6.022 1.724 -8.216 1.00 95.25 273 LEU A O 1
ATOM 2048 N N . PRO A 1 274 ? 6.474 2.487 -6.157 1.00 96.56 274 PRO A N 1
ATOM 2049 C CA . PRO A 1 274 ? 6.938 1.178 -5.705 1.00 96.56 274 PRO A CA 1
ATOM 2050 C C . PRO A 1 274 ? 5.843 0.097 -5.732 1.00 96.56 274 PRO A C 1
ATOM 2052 O O . PRO A 1 274 ? 6.163 -1.071 -5.972 1.00 96.56 274 PRO A O 1
ATOM 2055 N N . TRP A 1 275 ? 4.566 0.461 -5.542 1.00 97.56 275 TRP A N 1
ATOM 2056 C CA . TRP A 1 275 ? 3.436 -0.453 -5.745 1.00 97.56 275 TRP A CA 1
ATOM 2057 C C . TRP A 1 275 ? 3.077 -0.581 -7.216 1.00 97.56 275 TRP A C 1
ATOM 2059 O O . TRP A 1 275 ? 2.859 -1.695 -7.689 1.00 97.56 275 TRP A O 1
ATOM 2069 N N . THR A 1 276 ? 3.005 0.533 -7.949 1.00 96.06 276 THR A N 1
ATOM 2070 C CA . THR A 1 276 ? 2.620 0.517 -9.368 1.00 96.06 276 THR A CA 1
ATOM 2071 C C . THR A 1 276 ? 3.595 -0.299 -10.224 1.00 96.06 276 THR A C 1
ATOM 2073 O O . THR A 1 276 ? 3.146 -1.035 -11.103 1.00 96.06 276 THR A O 1
ATOM 2076 N N . SER A 1 277 ? 4.904 -0.258 -9.958 1.00 97.31 277 SER A N 1
ATOM 2077 C CA . SER A 1 277 ? 5.871 -1.104 -10.674 1.00 97.31 277 SER A CA 1
ATOM 2078 C C . SER A 1 277 ? 5.685 -2.592 -10.363 1.00 97.31 277 SER A C 1
ATOM 2080 O O . SER A 1 277 ? 5.712 -3.417 -11.279 1.00 97.31 277 SER A O 1
ATOM 2082 N N . ALA A 1 278 ? 5.414 -2.937 -9.099 1.00 97.75 278 ALA A N 1
ATOM 2083 C CA . ALA A 1 278 ? 5.101 -4.303 -8.689 1.00 97.75 278 ALA A CA 1
ATOM 2084 C C . ALA A 1 278 ? 3.802 -4.807 -9.341 1.00 97.75 278 ALA A C 1
ATOM 2086 O O . ALA A 1 278 ? 3.759 -5.923 -9.856 1.00 97.75 278 ALA A O 1
ATOM 2087 N N . GLY A 1 279 ? 2.760 -3.973 -9.385 1.00 97.38 279 GLY A N 1
ATOM 2088 C CA . GLY A 1 279 ? 1.496 -4.290 -10.053 1.00 97.38 279 GLY A CA 1
ATOM 2089 C C . GLY A 1 279 ? 1.634 -4.434 -11.566 1.00 97.38 279 GLY A C 1
ATOM 2090 O O . GLY A 1 279 ? 1.004 -5.302 -12.163 1.00 97.38 279 GLY A O 1
ATOM 2091 N N . PHE A 1 280 ? 2.508 -3.650 -12.195 1.00 95.62 280 PHE A N 1
ATOM 2092 C CA . PHE A 1 280 ? 2.797 -3.795 -13.619 1.00 95.62 280 PHE A CA 1
ATOM 2093 C C . PHE A 1 280 ? 3.482 -5.128 -13.930 1.00 95.62 280 PHE A C 1
ATOM 2095 O O . PHE A 1 280 ? 3.091 -5.817 -14.877 1.00 95.62 280 PHE A O 1
ATOM 2102 N N . TRP A 1 281 ? 4.459 -5.530 -13.109 1.00 96.31 281 TRP A N 1
ATOM 2103 C CA . TRP A 1 281 ? 5.055 -6.864 -13.201 1.00 96.31 281 TRP A CA 1
ATOM 2104 C C . TRP A 1 281 ? 3.988 -7.949 -12.994 1.00 96.31 281 TRP A C 1
ATOM 2106 O O . TRP A 1 281 ? 3.895 -8.884 -13.790 1.00 96.31 281 TRP A O 1
ATOM 2116 N N . TRP A 1 282 ? 3.131 -7.788 -11.984 1.00 97.25 282 TRP A N 1
ATOM 2117 C CA . TRP A 1 282 ? 2.040 -8.712 -11.664 1.00 97.25 282 TRP A CA 1
ATOM 2118 C C . TRP A 1 282 ? 1.077 -8.912 -12.841 1.00 97.25 282 TRP A C 1
ATOM 2120 O O . TRP A 1 282 ? 0.766 -10.044 -13.222 1.00 97.25 282 TRP A O 1
ATOM 2130 N N . TYR A 1 283 ? 0.657 -7.809 -13.461 1.00 93.88 283 TYR A N 1
ATOM 2131 C CA . TYR A 1 283 ? -0.192 -7.787 -14.648 1.00 93.88 283 TYR A CA 1
ATOM 2132 C C . TYR A 1 283 ? 0.464 -8.513 -15.827 1.00 93.88 283 TYR A C 1
ATOM 2134 O O . TYR A 1 283 ? -0.124 -9.442 -16.384 1.00 93.88 283 TYR A O 1
ATOM 2142 N N . ARG A 1 284 ? 1.708 -8.154 -16.168 1.00 90.06 284 ARG A N 1
ATOM 2143 C CA . ARG A 1 284 ? 2.429 -8.741 -17.309 1.00 90.06 284 ARG A CA 1
ATOM 2144 C C . ARG A 1 284 ? 2.694 -10.240 -17.170 1.00 90.06 284 ARG A C 1
ATOM 2146 O O . ARG A 1 284 ? 2.851 -10.910 -18.185 1.00 90.06 284 ARG A O 1
ATOM 2153 N N . ASN A 1 285 ? 2.740 -10.757 -15.945 1.00 92.62 285 ASN A N 1
ATOM 2154 C CA . ASN A 1 285 ? 3.001 -12.170 -15.666 1.00 92.62 285 ASN A CA 1
ATOM 2155 C C . ASN A 1 285 ? 1.725 -13.007 -15.455 1.00 92.62 285 ASN A C 1
ATOM 2157 O O . ASN A 1 285 ? 1.817 -14.174 -15.061 1.00 92.62 285 ASN A O 1
ATOM 2161 N N . GLY A 1 286 ? 0.541 -12.439 -15.725 1.00 90.62 286 GLY A N 1
ATOM 2162 C CA . GLY A 1 286 ? -0.738 -13.157 -15.664 1.00 90.62 286 GLY A CA 1
ATOM 2163 C C . GLY A 1 286 ? -1.120 -13.606 -14.251 1.00 90.62 286 GLY A C 1
ATOM 2164 O O . GLY A 1 286 ? -1.819 -14.602 -14.073 1.00 90.62 286 GLY A O 1
ATOM 2165 N N . MET A 1 287 ? -0.637 -12.896 -13.231 1.00 97.00 287 MET A N 1
ATOM 2166 C CA . MET A 1 287 ? -0.733 -13.348 -11.844 1.00 97.00 287 MET A CA 1
ATOM 2167 C C . MET A 1 287 ? -2.167 -13.326 -11.302 1.00 97.00 287 MET A C 1
ATOM 2169 O O . MET A 1 287 ? -2.523 -14.173 -10.486 1.00 97.00 287 MET A O 1
ATOM 2173 N N . ASN A 1 288 ? -3.016 -12.411 -11.787 1.00 88.19 288 ASN A N 1
ATOM 2174 C CA . ASN A 1 288 ? -4.437 -12.388 -11.427 1.00 88.19 288 ASN A CA 1
ATOM 2175 C C . ASN A 1 288 ? -5.134 -13.695 -11.817 1.00 88.19 288 ASN A C 1
ATOM 2177 O O . ASN A 1 288 ? -5.777 -14.301 -10.970 1.00 88.19 288 ASN A O 1
ATOM 2181 N N . THR A 1 289 ? -4.924 -14.175 -13.046 1.00 89.06 289 THR A N 1
ATOM 2182 C CA . THR A 1 289 ? -5.501 -15.437 -13.531 1.00 89.06 289 THR A CA 1
ATOM 2183 C C . THR A 1 289 ? -5.069 -16.626 -12.677 1.00 89.06 289 THR A C 1
ATOM 2185 O O . THR A 1 289 ? -5.880 -17.500 -12.389 1.00 89.06 289 THR A O 1
ATOM 2188 N N . LEU A 1 290 ? -3.811 -16.657 -12.221 1.00 85.94 290 LEU A N 1
ATOM 2189 C CA . LEU A 1 290 ? -3.353 -17.692 -11.288 1.00 85.94 290 LEU A CA 1
ATOM 2190 C C . LEU A 1 290 ? -4.120 -17.630 -9.961 1.00 85.94 290 LEU A C 1
ATOM 2192 O O . LEU A 1 290 ? -4.581 -18.660 -9.478 1.00 85.94 290 LEU A O 1
ATOM 2196 N N . CYS A 1 291 ? -4.289 -16.433 -9.395 1.00 90.06 291 CYS A N 1
ATOM 2197 C CA . CYS A 1 291 ? -5.036 -16.251 -8.149 1.00 90.06 291 CYS A CA 1
ATOM 2198 C C . CYS A 1 291 ? -6.504 -16.668 -8.296 1.00 90.06 291 CYS A C 1
ATOM 2200 O O . CYS A 1 291 ? -7.039 -17.334 -7.415 1.00 90.06 291 CYS A O 1
ATOM 2202 N N . ASP A 1 292 ? -7.145 -16.304 -9.407 1.00 81.44 292 ASP A N 1
ATOM 2203 C CA . ASP A 1 292 ? -8.555 -16.623 -9.662 1.00 81.44 292 ASP A CA 1
ATOM 2204 C C . ASP A 1 292 ? -8.786 -18.125 -9.841 1.00 81.44 292 ASP A C 1
ATOM 2206 O O . ASP A 1 292 ? -9.824 -18.645 -9.443 1.00 81.44 292 ASP A O 1
ATOM 2210 N N . ASN A 1 293 ? -7.788 -18.832 -10.375 1.00 87.56 293 ASN A N 1
ATOM 2211 C CA . ASN A 1 293 ? -7.793 -20.288 -10.503 1.00 87.56 293 ASN A CA 1
ATOM 2212 C C . ASN A 1 293 ? -7.400 -21.009 -9.199 1.00 87.56 293 ASN A C 1
ATOM 2214 O O . ASN A 1 293 ? -7.196 -22.222 -9.210 1.00 87.56 293 ASN A O 1
ATOM 2218 N N . GLY A 1 294 ? -7.272 -20.285 -8.083 1.00 87.12 294 GLY A N 1
ATOM 2219 C CA . GLY A 1 294 ? -6.984 -20.862 -6.771 1.00 87.12 294 GLY A CA 1
ATOM 2220 C C . GLY A 1 294 ? -5.533 -21.308 -6.585 1.00 87.12 294 GLY A C 1
ATOM 2221 O O . GLY A 1 294 ? -5.288 -22.253 -5.835 1.00 87.12 294 GLY A O 1
ATOM 2222 N N . ALA A 1 295 ? -4.574 -20.665 -7.263 1.00 92.31 295 ALA A N 1
ATOM 2223 C CA . ALA A 1 295 ? -3.161 -20.997 -7.112 1.00 92.31 295 ALA A CA 1
ATOM 2224 C C . ALA A 1 295 ? -2.703 -20.929 -5.646 1.00 92.31 295 ALA A C 1
ATOM 2226 O O . ALA A 1 295 ? -3.053 -20.017 -4.900 1.00 92.31 295 ALA A O 1
ATOM 2227 N N . SER A 1 296 ? -1.866 -21.880 -5.242 1.00 96.69 296 SER A N 1
ATOM 2228 C CA . SER A 1 296 ? -1.279 -21.899 -3.906 1.00 96.69 296 SER A CA 1
ATOM 2229 C C . SER A 1 296 ? -0.152 -20.869 -3.760 1.00 96.69 296 SER A C 1
ATOM 2231 O O . SER A 1 296 ? 0.394 -20.343 -4.737 1.00 96.69 296 SER A O 1
ATOM 2233 N N . VAL A 1 297 ? 0.266 -20.605 -2.518 1.00 95.06 297 VAL A N 1
ATOM 2234 C CA . VAL A 1 297 ? 1.410 -19.719 -2.234 1.00 95.06 297 VAL A CA 1
ATOM 2235 C C . VAL A 1 297 ? 2.688 -20.229 -2.898 1.00 95.06 297 VAL A C 1
ATOM 2237 O O . VAL A 1 297 ? 3.495 -19.425 -3.354 1.00 95.06 297 VAL A O 1
ATOM 2240 N N . GLU A 1 298 ? 2.875 -21.543 -2.982 1.00 97.38 298 GLU A N 1
ATOM 2241 C CA . GLU A 1 298 ? 3.987 -22.202 -3.667 1.00 97.38 298 GLU A CA 1
ATOM 2242 C C . GLU A 1 298 ? 3.980 -21.897 -5.161 1.00 97.38 298 GLU A C 1
ATOM 2244 O O . GLU A 1 298 ? 5.011 -21.497 -5.697 1.00 97.38 298 GLU A O 1
ATOM 2249 N N . GLN A 1 299 ? 2.827 -22.028 -5.821 1.00 97.12 299 GLN A N 1
ATOM 2250 C CA . GLN A 1 299 ? 2.695 -21.761 -7.255 1.00 97.12 299 GLN A CA 1
ATOM 2251 C C . GLN A 1 299 ? 2.953 -20.284 -7.573 1.00 97.12 299 GLN A C 1
ATOM 2253 O O . GLN A 1 299 ? 3.677 -19.967 -8.519 1.00 97.12 299 GLN A O 1
ATOM 2258 N N . ILE A 1 300 ? 2.425 -19.377 -6.746 1.00 97.62 300 ILE A N 1
ATOM 2259 C CA . ILE A 1 300 ? 2.691 -17.938 -6.863 1.00 97.62 300 ILE A CA 1
ATOM 2260 C C . ILE A 1 300 ? 4.174 -17.635 -6.606 1.00 97.62 300 ILE A C 1
ATOM 2262 O O . ILE A 1 300 ? 4.788 -16.897 -7.370 1.00 97.62 300 ILE A O 1
ATOM 2266 N N . THR A 1 301 ? 4.775 -18.239 -5.579 1.00 95.81 301 THR A N 1
ATOM 2267 C CA . THR A 1 301 ? 6.195 -18.050 -5.233 1.00 95.81 301 THR A CA 1
ATOM 2268 C C . THR A 1 301 ? 7.116 -18.526 -6.351 1.00 95.81 301 THR A C 1
ATOM 2270 O O . THR A 1 301 ? 8.034 -17.802 -6.728 1.00 95.81 301 THR A O 1
ATOM 2273 N N . LEU A 1 302 ? 6.844 -19.701 -6.924 1.00 95.62 302 LEU A N 1
ATOM 2274 C CA . LEU A 1 302 ? 7.605 -20.240 -8.047 1.00 95.62 302 LEU A CA 1
ATOM 2275 C C . LEU A 1 302 ? 7.574 -19.284 -9.245 1.00 95.62 302 LEU A C 1
ATOM 2277 O O . LEU A 1 302 ? 8.591 -19.104 -9.906 1.00 95.62 302 LEU A O 1
ATOM 2281 N N . ARG A 1 303 ? 6.432 -18.636 -9.510 1.00 95.25 303 ARG A N 1
ATOM 2282 C CA . ARG A 1 303 ? 6.316 -17.658 -10.600 1.00 95.25 303 ARG A CA 1
ATOM 2283 C C . ARG A 1 303 ? 7.029 -16.338 -10.302 1.00 95.25 303 ARG A C 1
ATOM 2285 O O . ARG A 1 303 ? 7.612 -15.771 -11.216 1.00 95.25 303 ARG A O 1
ATOM 2292 N N . VAL A 1 304 ? 6.974 -15.855 -9.061 1.00 92.50 304 VAL A N 1
ATOM 2293 C CA . VAL A 1 304 ? 7.644 -14.609 -8.644 1.00 92.50 304 VAL A CA 1
ATOM 2294 C C . VAL A 1 304 ? 9.161 -14.762 -8.646 1.00 92.50 304 VAL A C 1
ATOM 2296 O O . VAL A 1 304 ? 9.861 -13.893 -9.151 1.00 92.50 304 VAL A O 1
ATOM 2299 N N . ASN A 1 305 ? 9.667 -15.870 -8.111 1.00 89.44 305 ASN A N 1
ATOM 2300 C CA . ASN A 1 305 ? 11.084 -16.016 -7.786 1.00 89.44 305 ASN A CA 1
ATOM 2301 C C . ASN A 1 305 ? 11.822 -17.048 -8.659 1.00 89.44 305 ASN A C 1
ATOM 2303 O O . ASN A 1 305 ? 13.009 -17.292 -8.467 1.00 89.44 305 ASN A O 1
ATOM 2307 N N . GLY A 1 306 ? 11.121 -17.744 -9.559 1.00 90.31 306 GLY A N 1
ATOM 2308 C CA . GLY A 1 306 ? 11.687 -18.864 -10.324 1.00 90.31 306 GLY A CA 1
ATOM 2309 C C . GLY A 1 306 ? 12.054 -20.086 -9.469 1.00 90.31 306 GLY A C 1
ATOM 2310 O O . GLY A 1 306 ? 12.655 -21.031 -9.971 1.00 90.31 306 GLY A O 1
ATOM 2311 N N . GLY A 1 307 ? 11.699 -20.086 -8.180 1.00 92.38 307 GLY A N 1
ATOM 2312 C CA . GLY A 1 307 ? 12.039 -21.125 -7.212 1.00 92.38 307 GLY A CA 1
ATOM 2313 C C . GLY A 1 307 ? 11.381 -20.885 -5.852 1.00 92.38 307 GLY A C 1
ATOM 2314 O O . GLY A 1 307 ? 10.543 -20.001 -5.699 1.00 92.38 307 GLY A O 1
ATOM 2315 N N . TYR A 1 308 ? 11.772 -21.666 -4.843 1.00 93.62 308 TYR A N 1
ATOM 2316 C CA . TYR A 1 308 ? 11.136 -21.656 -3.514 1.00 93.62 308 TYR A CA 1
ATOM 2317 C C . TYR A 1 308 ? 11.933 -20.916 -2.433 1.00 93.62 308 TYR A C 1
ATOM 2319 O O . TYR A 1 308 ? 11.607 -21.010 -1.247 1.00 93.62 308 TYR A O 1
ATOM 2327 N N . ASN A 1 309 ? 12.960 -20.152 -2.816 1.00 89.56 309 ASN A N 1
ATOM 2328 C CA . ASN A 1 309 ? 13.729 -19.365 -1.855 1.00 89.56 309 ASN A CA 1
ATOM 2329 C C . ASN A 1 309 ? 12.792 -18.383 -1.124 1.00 89.56 309 ASN A C 1
ATOM 2331 O O . ASN A 1 309 ? 12.014 -17.648 -1.743 1.00 89.56 309 ASN A O 1
ATOM 2335 N N . GLY A 1 310 ? 12.825 -18.425 0.211 1.00 92.00 310 GLY A N 1
ATOM 2336 C CA . GLY A 1 310 ? 11.967 -17.608 1.074 1.00 92.00 310 GLY A CA 1
ATOM 2337 C C . GLY A 1 310 ? 10.526 -18.110 1.259 1.00 92.00 310 GLY A C 1
ATOM 2338 O O . GLY A 1 310 ? 9.751 -17.440 1.944 1.00 92.00 310 GLY A O 1
ATOM 2339 N N . LEU A 1 311 ? 10.146 -19.279 0.720 1.00 92.88 311 LEU A N 1
ATOM 2340 C CA . LEU A 1 311 ? 8.761 -19.781 0.749 1.00 92.88 311 LEU A CA 1
ATOM 2341 C C . LEU A 1 311 ? 8.133 -19.798 2.154 1.00 92.88 311 LEU A C 1
ATOM 2343 O O . LEU A 1 311 ? 6.974 -19.418 2.302 1.00 92.88 311 LEU A O 1
ATOM 2347 N N . ALA A 1 312 ? 8.878 -20.199 3.189 1.00 92.75 312 ALA A N 1
ATOM 2348 C CA . ALA A 1 312 ? 8.363 -20.235 4.560 1.00 92.75 312 ALA A CA 1
ATOM 2349 C C . ALA A 1 312 ? 7.898 -18.846 5.042 1.00 92.75 312 ALA A C 1
ATOM 2351 O O . ALA A 1 312 ? 6.794 -18.705 5.562 1.00 92.75 312 ALA A O 1
ATOM 2352 N N . PHE A 1 313 ? 8.688 -17.799 4.786 1.00 89.81 313 PHE A N 1
ATOM 2353 C CA . PHE A 1 313 ? 8.314 -16.425 5.126 1.00 89.81 313 PHE A CA 1
ATOM 2354 C C . PHE A 1 313 ? 7.161 -15.906 4.261 1.00 89.81 313 PHE A C 1
ATOM 2356 O O . PHE A 1 313 ? 6.264 -15.238 4.776 1.00 89.81 313 PHE A O 1
ATOM 2363 N N . ARG A 1 314 ? 7.129 -16.254 2.968 1.00 95.31 314 ARG A N 1
ATOM 2364 C CA . ARG A 1 314 ? 6.008 -15.912 2.074 1.00 95.31 314 ARG A CA 1
ATOM 2365 C C . ARG A 1 314 ? 4.692 -16.519 2.569 1.00 95.31 314 ARG A C 1
ATOM 2367 O O . ARG A 1 314 ? 3.678 -15.827 2.585 1.00 95.31 314 ARG A O 1
ATOM 2374 N N . LYS A 1 315 ? 4.711 -17.768 3.055 1.00 90.19 315 LYS A N 1
ATOM 2375 C CA . LYS A 1 315 ? 3.554 -18.404 3.712 1.00 90.19 315 LYS A CA 1
ATOM 2376 C C . LYS A 1 315 ? 3.117 -17.650 4.965 1.00 90.19 315 LYS A C 1
ATOM 2378 O O . LYS A 1 315 ? 1.923 -17.433 5.139 1.00 90.19 315 LYS A O 1
ATOM 2383 N N . THR A 1 316 ? 4.052 -17.195 5.799 1.00 90.94 316 THR A N 1
ATOM 2384 C CA . THR A 1 316 ? 3.729 -16.379 6.982 1.00 90.94 316 THR A CA 1
ATOM 2385 C C . THR A 1 316 ? 3.004 -15.087 6.600 1.00 90.94 316 THR A C 1
ATOM 2387 O O . THR A 1 316 ? 1.966 -14.772 7.184 1.00 90.94 316 THR A O 1
ATOM 2390 N N . TYR A 1 317 ? 3.497 -14.361 5.592 1.00 93.44 317 TYR A N 1
ATOM 2391 C CA . TYR A 1 317 ? 2.825 -13.154 5.102 1.00 93.44 317 TYR A CA 1
ATOM 2392 C C . TYR A 1 317 ? 1.467 -13.455 4.468 1.00 93.44 317 TYR A C 1
ATOM 2394 O O . TYR A 1 317 ? 0.513 -12.719 4.705 1.00 93.44 317 TYR A O 1
ATOM 2402 N N . TYR A 1 318 ? 1.350 -14.537 3.700 1.00 95.00 318 TYR A N 1
ATOM 2403 C CA . TYR A 1 318 ? 0.078 -14.928 3.096 1.00 95.00 318 TYR A CA 1
ATOM 2404 C C . TYR A 1 318 ? -0.972 -15.289 4.152 1.00 95.00 318 TYR A C 1
ATOM 2406 O O . TYR A 1 318 ? -2.088 -14.780 4.106 1.00 95.00 318 TYR A O 1
ATOM 2414 N N . ASN A 1 319 ? -0.601 -16.083 5.159 1.00 87.44 319 ASN A N 1
ATOM 2415 C CA . ASN A 1 319 ? -1.493 -16.439 6.265 1.00 87.44 319 ASN A CA 1
ATOM 2416 C C . ASN A 1 319 ? -1.961 -15.201 7.037 1.00 87.44 319 ASN A C 1
ATOM 2418 O O . ASN A 1 319 ? -3.132 -15.107 7.402 1.00 87.44 319 ASN A O 1
ATOM 2422 N N . ARG A 1 320 ? -1.073 -14.219 7.238 1.00 86.88 320 ARG A N 1
ATOM 2423 C CA . ARG A 1 320 ? -1.447 -12.921 7.812 1.00 86.88 320 ARG A CA 1
ATOM 2424 C C . ARG A 1 320 ? -2.456 -12.189 6.924 1.00 86.88 320 ARG A C 1
ATOM 2426 O O . ARG A 1 320 ? -3.465 -11.711 7.434 1.00 86.88 320 ARG A O 1
ATOM 2433 N N . ALA A 1 321 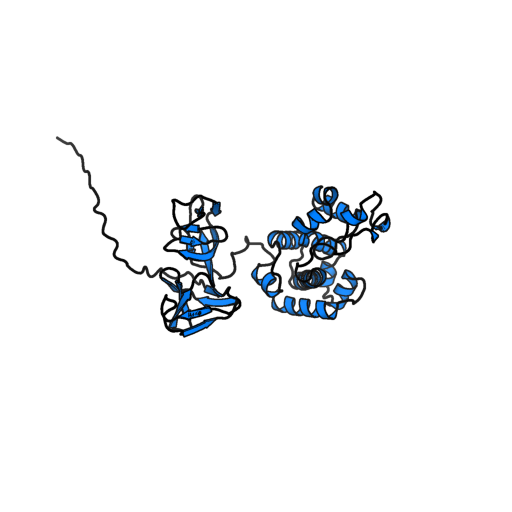? -2.221 -12.152 5.613 1.00 89.88 321 ALA A N 1
ATOM 2434 C CA . ALA A 1 321 ? -3.113 -11.505 4.655 1.00 89.88 321 ALA A CA 1
ATOM 2435 C C . ALA A 1 321 ? -4.511 -12.149 4.624 1.00 89.88 321 ALA A C 1
ATOM 2437 O O . ALA A 1 321 ? -5.505 -11.429 4.547 1.00 89.88 321 ALA A O 1
ATOM 2438 N N . CYS A 1 322 ? -4.610 -13.476 4.756 1.00 82.50 322 CYS A N 1
ATOM 2439 C CA . CYS A 1 322 ? -5.890 -14.190 4.849 1.00 82.50 322 CYS A CA 1
ATOM 2440 C C . CYS A 1 322 ? -6.770 -13.723 6.018 1.00 82.50 322 CYS A C 1
ATOM 2442 O O . CYS A 1 322 ? -7.989 -13.786 5.914 1.00 82.50 322 CYS A O 1
ATOM 2444 N N . GLY A 1 323 ? -6.173 -13.247 7.115 1.00 76.50 323 GLY A N 1
ATOM 2445 C CA . GLY A 1 323 ? -6.913 -12.685 8.249 1.00 76.50 323 GLY A CA 1
ATOM 2446 C C . GLY A 1 323 ? -7.308 -11.212 8.084 1.00 76.50 323 GLY A C 1
ATOM 2447 O O . GLY A 1 323 ? -7.921 -10.647 8.991 1.00 76.50 323 GLY A O 1
ATOM 2448 N N . ILE A 1 324 ? -6.916 -10.555 6.987 1.00 81.88 324 ILE A N 1
ATOM 2449 C CA . ILE A 1 324 ? -7.014 -9.096 6.800 1.00 81.88 324 ILE A CA 1
ATOM 2450 C C . ILE A 1 324 ? -7.889 -8.708 5.600 1.00 81.88 324 ILE A C 1
ATOM 2452 O O . ILE A 1 324 ? -8.643 -7.736 5.708 1.00 81.88 324 ILE A O 1
ATOM 2456 N N . PHE A 1 325 ? -7.758 -9.426 4.482 1.00 80.25 325 PHE A N 1
ATOM 2457 C CA . PHE A 1 325 ? -8.401 -9.139 3.192 1.00 80.25 325 PHE A CA 1
ATOM 2458 C C . PHE A 1 325 ? -9.415 -10.205 2.805 1.00 80.25 325 PHE A C 1
ATOM 2460 O O . PHE A 1 325 ? -9.196 -11.376 3.185 1.00 80.25 325 PHE A O 1
#

Foldseek 3Di:
DDDDDDDDPDDDDDDDPDPPQDPALAQKKWAFQDQAWWFWFPDADPPGHTPGTDHHRDIFTFRGDDAWWTFTQDPNDTTITGLQGTKFKKFFADPQWWFFFAAADPPGHTDDTGDHRFMFIFNTDHPQWGDGPRGITGVVGIRGYDYSFGTPPPVQFQDGPVLLVLLVADDDDSVLQRCLCVVLVCRDLLSQLLLQLQLCQQCVNLVRQFDPDQQVVCACVVVLPNNDPPQRNQFFFGASLGRGGLVSLVVLCVVVVHCCSNVRGRVCCSVPRNNNSSSSVCNVLCVVVCSVVVHDLQRSCCSSPVHCVCVVSSVVSSVSSNVRD

InterPro domains:
  IPR003646 SH3-like domain, bacterial-type [PF08239] (37-86)
  IPR003646 SH3-like domain, bacterial-type [PF08239] (96-142)
  IPR003646 SH3-like domain, bacterial-type [PS51781] (27-90)
  IPR003646 SH3-like domain, bacterial-type [SM00287] (27-89)
  IPR003646 SH3-like domain, bacterial-type [SM00287] (90-151)
  IPR023346 Lysozyme-like domain superfamily [SSF53955] (157-325)
  IPR052354 Bacterial Cell Wall Dynamics Protein [PTHR34408] (1-322)

Sequence (325 aa):
MLSFLLSTAIMRPHRRHHYRVFPEANGASAVCTSSNGINIRNGPSTSNGILGAIGYGACVPVTGRSGDWWQVSYNGQTGYCYSEYVRVPGTVNANSGLYVRSGPGTGYGIVSSLANGATVQITKVSNNWFYVGNGWSSGDYITVGGDPSPSPSPSGSIVTDSQMQRMGWSNYRLSDLNACCSRFGITTSARLRHFISQCSHESACGVYTKELASGTAYEGRTDLGNIYAGDGPKYKGGGYIQLTGRSNYQALANYLNDANVINIGVDYVANNLPWTSAGFWWYRNGMNTLCDNGASVEQITLRVNGGYNGLAFRKTYYNRACGIF

Secondary structure (DSSP, 8-state):
----------PPPP--------S--TT-EEEE--TT-EEEESSSSTTSPEEEEE-TT-EEEEEEEETTEEEEEETTEEEEEEGGGEEEEEEE--TT-EEEESSSSTTSPEEEEE-TT-EEEE-EEETTEEE-SSSEEEGGGEEE-S-SSS---SS--SS-HHHHHHHT--S--HHHHHHHHHHTT--SHHHHHHHHHHHHHHTTTTT-SB-SS-SGGGTT-GGGT--STTHHHHTS-BTTTTB-SHHHHHHHHHHHT-THHHHTTHHHHHHH-HHHHHHHHHHHTTHHHHHHTT--HHHHHHHHHSS-TTHHHHHHHHHHHHTT-